Protein AF-A0AAW7SPG9-F1 (afdb_monomer_lite)

Structure (mmCIF, N/CA/C/O backbone):
data_AF-A0AAW7SPG9-F1
#
_entry.id   AF-A0AAW7SPG9-F1
#
loop_
_atom_site.group_PDB
_atom_site.id
_atom_site.type_symbol
_atom_site.label_atom_id
_atom_site.label_alt_id
_atom_site.label_comp_id
_atom_site.label_asym_id
_atom_site.label_entity_id
_atom_site.label_seq_id
_atom_site.pdbx_PDB_ins_code
_atom_site.Cartn_x
_atom_site.Cartn_y
_atom_site.Cartn_z
_atom_site.occupancy
_atom_site.B_iso_or_equiv
_atom_site.auth_seq_id
_atom_site.auth_comp_id
_atom_site.auth_asym_id
_atom_site.auth_atom_id
_atom_site.pdbx_PDB_model_num
ATOM 1 N N . MET A 1 1 ? 30.094 46.709 27.350 1.00 40.06 1 MET A N 1
ATOM 2 C CA . MET A 1 1 ? 29.003 45.744 27.600 1.00 40.06 1 MET A CA 1
ATOM 3 C C . MET A 1 1 ? 27.969 45.895 26.504 1.00 40.06 1 MET A C 1
ATOM 5 O O . MET A 1 1 ? 27.304 46.916 26.478 1.00 40.06 1 MET A O 1
ATOM 9 N N . SER A 1 2 ? 27.872 44.927 25.595 1.00 33.16 2 SER A N 1
ATOM 10 C CA . SER A 1 2 ? 26.608 44.581 24.935 1.00 33.16 2 SER A CA 1
ATOM 11 C C . SER A 1 2 ? 26.809 43.241 24.229 1.00 33.16 2 SER A C 1
ATOM 13 O O . SER A 1 2 ? 27.472 43.172 23.198 1.00 33.16 2 SER A O 1
ATOM 15 N N . LEU A 1 3 ? 26.343 42.163 24.862 1.00 32.88 3 LEU A N 1
ATOM 16 C CA . LEU A 1 3 ? 26.246 40.840 24.252 1.00 32.88 3 LEU A CA 1
ATOM 17 C C . LEU A 1 3 ? 24.891 40.796 23.541 1.00 32.88 3 LEU A C 1
ATOM 19 O O . LEU A 1 3 ? 23.853 40.868 24.197 1.00 32.88 3 LEU A O 1
ATOM 23 N N . ILE A 1 4 ? 24.894 40.701 22.215 1.00 41.22 4 ILE A N 1
ATOM 24 C CA . ILE A 1 4 ? 23.676 40.455 21.444 1.00 41.22 4 ILE A CA 1
ATOM 25 C C . ILE A 1 4 ? 23.438 38.946 21.488 1.00 41.22 4 ILE A C 1
ATOM 27 O O . ILE A 1 4 ? 24.093 38.180 20.787 1.00 41.22 4 ILE A O 1
ATOM 31 N N . ALA A 1 5 ? 22.531 38.517 22.363 1.00 35.62 5 ALA A N 1
ATOM 32 C CA . ALA A 1 5 ? 22.008 37.161 22.361 1.00 35.62 5 ALA A CA 1
ATOM 33 C C . ALA A 1 5 ? 21.029 37.024 21.188 1.00 35.62 5 ALA A C 1
ATOM 35 O O . ALA A 1 5 ? 19.860 37.397 21.285 1.00 35.62 5 ALA A O 1
ATOM 36 N N . THR A 1 6 ? 21.510 36.519 20.054 1.00 44.34 6 THR A N 1
ATOM 37 C CA . THR A 1 6 ? 20.643 36.103 18.951 1.00 44.34 6 THR A CA 1
ATOM 38 C C . THR A 1 6 ? 20.000 34.778 19.344 1.00 44.34 6 THR A C 1
ATOM 40 O O . THR A 1 6 ? 20.583 33.707 19.185 1.00 44.34 6 THR A O 1
ATOM 43 N N . VAL A 1 7 ? 18.802 34.853 19.921 1.00 38.47 7 VAL A N 1
ATOM 44 C CA . VAL A 1 7 ? 17.938 33.689 20.109 1.00 38.47 7 VAL A CA 1
ATOM 45 C C . VAL A 1 7 ? 17.546 33.202 18.715 1.00 38.47 7 VAL A C 1
ATOM 47 O O . VAL A 1 7 ? 16.680 33.782 18.063 1.00 38.47 7 VAL A O 1
ATOM 50 N N . LEU A 1 8 ? 18.215 32.149 18.240 1.00 39.22 8 LEU A N 1
ATOM 51 C CA . LEU A 1 8 ? 17.692 31.292 17.181 1.00 39.22 8 LEU A CA 1
ATOM 52 C C . LEU A 1 8 ? 16.406 30.661 17.723 1.00 39.22 8 LEU A C 1
ATOM 54 O O . LEU A 1 8 ? 16.432 29.642 18.410 1.00 39.22 8 LEU A O 1
ATOM 58 N N . LEU A 1 9 ? 15.274 31.307 17.446 1.00 38.22 9 LEU A N 1
ATOM 59 C CA . LEU A 1 9 ? 13.961 30.687 17.540 1.00 38.22 9 LEU A CA 1
ATOM 60 C C . LEU A 1 9 ? 13.938 29.557 16.511 1.00 38.22 9 LEU A C 1
ATOM 62 O O . LEU A 1 9 ? 13.682 29.767 15.327 1.00 38.22 9 LEU A O 1
ATOM 66 N N . GLY A 1 10 ? 14.280 28.356 16.972 1.00 34.38 10 GLY A N 1
ATOM 67 C CA . GLY A 1 10 ? 14.016 27.134 16.243 1.00 34.38 10 GLY A CA 1
ATOM 68 C C . GLY A 1 10 ? 12.517 27.047 16.004 1.00 34.38 10 GLY A C 1
ATOM 69 O O . GLY A 1 10 ? 11.750 26.803 16.933 1.00 34.38 10 GLY A O 1
ATOM 70 N N . PHE A 1 11 ? 12.097 27.245 14.757 1.00 35.44 11 PHE A N 1
ATOM 71 C CA . PHE A 1 11 ? 10.779 26.836 14.298 1.00 35.44 11 PHE A CA 1
ATOM 72 C C . PHE A 1 11 ? 10.756 25.306 14.242 1.00 35.44 11 PHE A C 1
ATOM 74 O O . PHE A 1 11 ? 10.823 24.695 13.180 1.00 35.44 11 PHE A O 1
ATOM 81 N N . ALA A 1 12 ? 10.694 24.668 15.408 1.00 41.84 12 ALA A N 1
ATOM 82 C CA . ALA A 1 12 ? 10.141 23.333 15.499 1.00 41.84 12 ALA A CA 1
ATOM 83 C C . ALA A 1 12 ? 8.636 23.499 15.285 1.00 41.84 12 ALA A C 1
ATOM 85 O O . ALA A 1 12 ? 7.883 23.737 16.229 1.00 41.84 12 ALA A O 1
ATOM 86 N N . SER A 1 13 ? 8.208 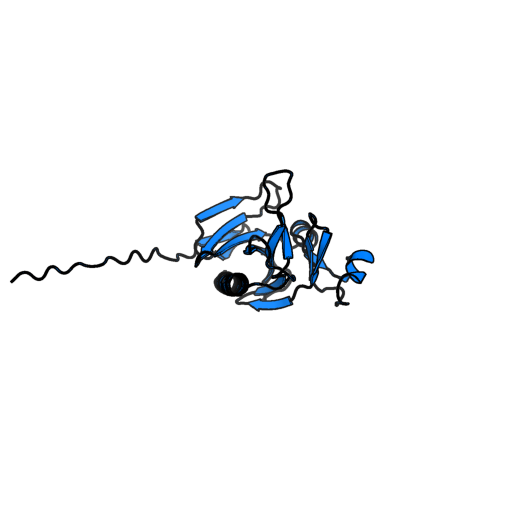23.452 14.021 1.00 37.12 13 SER A N 1
ATOM 87 C CA . SER A 1 13 ? 6.798 23.262 13.707 1.00 37.12 13 SER A CA 1
ATOM 88 C C . SER A 1 13 ? 6.339 22.029 14.477 1.00 37.12 13 SER A C 1
ATOM 90 O O . SER A 1 13 ? 6.968 20.971 14.365 1.00 37.12 13 SER A O 1
ATOM 92 N N . PRO A 1 14 ? 5.309 22.143 15.315 1.00 39.50 14 PRO A N 1
ATOM 93 C CA . PRO A 1 14 ? 4.903 21.020 16.125 1.00 39.50 14 PRO A CA 1
ATOM 94 C C . PRO A 1 14 ? 4.390 19.907 15.205 1.00 39.50 14 PRO A C 1
ATOM 96 O O . PRO A 1 14 ? 3.480 20.114 14.401 1.00 39.50 14 PRO A O 1
ATOM 99 N N . LEU A 1 15 ? 4.994 18.723 15.335 1.00 45.16 15 LEU A N 1
ATOM 100 C CA . LEU A 1 15 ? 4.533 17.445 14.786 1.00 45.16 15 LEU A CA 1
ATOM 101 C C . LEU A 1 15 ? 3.224 17.044 15.492 1.00 45.16 15 LEU A C 1
ATOM 103 O O . LEU A 1 15 ? 3.178 16.056 16.218 1.00 45.16 15 LEU A O 1
ATOM 107 N N . TYR A 1 16 ? 2.171 17.854 15.392 1.00 47.22 16 TYR A N 1
ATOM 108 C CA . TYR A 1 16 ? 0.917 17.550 16.071 1.00 47.22 16 TYR A CA 1
ATOM 109 C C . TYR A 1 16 ? 0.219 16.385 15.373 1.00 47.22 16 TYR A C 1
ATOM 111 O O . TYR A 1 16 ? -0.125 16.471 14.192 1.00 47.22 16 TYR A O 1
ATOM 119 N N . ALA A 1 17 ? -0.014 15.312 16.131 1.00 59.00 17 ALA A N 1
ATOM 120 C CA . ALA A 1 17 ? -0.963 14.283 15.751 1.00 59.00 17 ALA A CA 1
ATOM 121 C C . ALA A 1 17 ? -2.348 14.925 15.580 1.00 59.00 17 ALA A C 1
ATOM 123 O O . ALA A 1 17 ? -2.778 15.730 16.411 1.00 59.00 17 ALA A O 1
ATOM 124 N N . LYS A 1 18 ? -3.034 14.603 14.484 1.00 75.06 18 LYS A N 1
ATOM 125 C CA . LYS A 1 18 ? -4.418 15.022 14.255 1.00 75.06 18 LYS A CA 1
ATOM 126 C C . LYS A 1 18 ? -5.318 13.816 14.462 1.00 75.06 18 LYS A C 1
ATOM 128 O O . LYS A 1 18 ? -5.106 12.766 13.858 1.00 75.06 18 LYS A O 1
ATOM 133 N N . ASN A 1 19 ? -6.349 13.996 15.278 1.00 73.81 19 ASN A N 1
ATOM 134 C CA . ASN A 1 19 ? -7.314 12.941 15.540 1.00 73.81 19 ASN A CA 1
ATOM 135 C C . ASN A 1 19 ? -8.310 12.881 14.389 1.00 73.81 19 ASN A C 1
ATOM 137 O O . ASN A 1 19 ? -8.910 13.888 14.006 1.00 73.81 19 ASN A O 1
ATOM 141 N N . PHE A 1 20 ? -8.496 11.685 13.857 1.00 77.50 20 PHE A N 1
ATOM 142 C CA . PHE A 1 20 ? -9.599 11.339 12.989 1.00 77.50 20 PHE A CA 1
ATOM 143 C C . PHE A 1 20 ? -10.572 10.474 13.7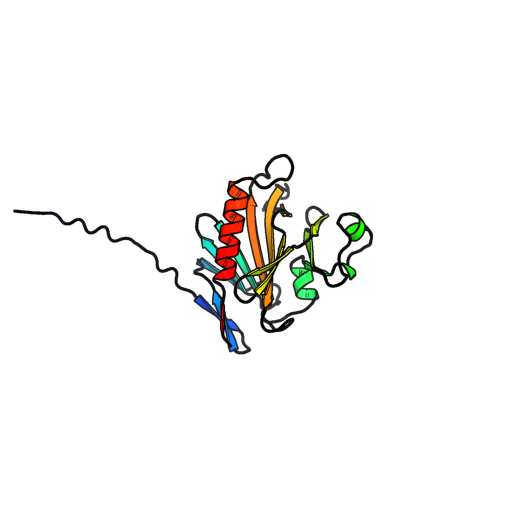86 1.00 77.50 20 PHE A C 1
ATOM 145 O O . PHE A 1 20 ? -10.157 9.562 14.492 1.00 77.50 20 PHE A O 1
ATOM 152 N N . THR A 1 21 ? -11.861 10.785 13.739 1.00 77.00 21 THR A N 1
ATOM 153 C CA . THR A 1 21 ? -12.895 10.022 14.448 1.00 77.00 21 THR A CA 1
ATOM 154 C C . THR A 1 21 ? -13.908 9.552 13.424 1.00 77.00 21 THR A C 1
ATOM 156 O O . THR A 1 21 ? -14.411 10.371 12.655 1.00 77.00 21 THR A O 1
ATOM 159 N N . PHE A 1 22 ? -14.160 8.247 13.391 1.00 73.81 22 PHE A N 1
ATOM 160 C CA . PHE A 1 22 ? -15.245 7.677 12.598 1.00 73.81 22 PHE A CA 1
ATOM 161 C C . PHE A 1 22 ? -16.584 7.817 13.316 1.00 73.81 22 PHE A C 1
ATOM 163 O O . PHE A 1 22 ? -16.633 7.993 14.532 1.00 73.81 22 PHE A O 1
ATOM 170 N N . ASP A 1 23 ? -17.670 7.625 12.569 1.00 71.50 23 ASP A N 1
ATOM 171 C CA . ASP A 1 23 ? -19.036 7.618 13.103 1.00 71.50 23 ASP A CA 1
ATOM 172 C C . ASP A 1 23 ? -19.255 6.526 14.166 1.00 71.50 23 ASP A C 1
ATOM 174 O O . ASP A 1 23 ? -20.106 6.666 15.037 1.00 71.50 23 ASP A O 1
ATOM 178 N N . ASN A 1 24 ? -18.456 5.452 14.139 1.00 68.25 24 ASN A N 1
ATOM 179 C CA . ASN A 1 24 ? -18.456 4.393 15.155 1.00 68.25 24 ASN A CA 1
ATOM 180 C C . ASN A 1 24 ? -17.611 4.728 16.405 1.00 68.25 24 ASN A C 1
ATOM 182 O O . ASN A 1 24 ? -17.233 3.821 17.145 1.00 68.25 24 ASN A O 1
ATOM 186 N N . GLU A 1 25 ? -17.260 6.003 16.586 1.00 75.94 25 GLU A N 1
ATOM 187 C CA . GLU A 1 25 ? -16.443 6.561 17.673 1.00 75.94 25 GLU A CA 1
ATOM 188 C C . GLU A 1 25 ? -14.983 6.084 17.727 1.00 75.94 25 GLU A C 1
ATOM 190 O O . GLU A 1 25 ? -14.221 6.544 18.581 1.00 75.94 25 GLU A O 1
ATOM 195 N N . THR A 1 26 ? -14.538 5.236 16.791 1.00 78.75 26 THR A N 1
ATOM 196 C CA . THR A 1 26 ? -13.131 4.822 16.719 1.00 78.75 26 THR A CA 1
ATOM 197 C C . THR A 1 26 ? -12.258 6.030 16.402 1.00 78.75 26 THR A C 1
ATOM 199 O O . THR A 1 26 ? -12.459 6.713 15.389 1.00 78.75 26 THR A O 1
ATOM 202 N N . LYS A 1 27 ? -11.260 6.280 17.254 1.00 85.25 27 LYS A N 1
ATOM 203 C CA . LYS A 1 27 ? -10.316 7.388 17.104 1.00 85.25 27 LYS A CA 1
ATOM 204 C C . LYS A 1 27 ? -9.001 6.876 16.540 1.00 85.25 27 LYS A C 1
ATOM 206 O O . LYS A 1 27 ? -8.363 5.997 17.111 1.00 85.25 27 LYS A O 1
ATOM 211 N N . ILE A 1 28 ? -8.577 7.462 15.430 1.00 86.25 28 ILE A N 1
ATOM 212 C CA . ILE A 1 28 ? -7.250 7.255 14.863 1.00 86.25 28 ILE A CA 1
ATOM 213 C C . ILE A 1 28 ? -6.430 8.515 15.074 1.00 86.25 28 ILE A C 1
ATOM 215 O O . ILE A 1 28 ? -6.814 9.603 14.646 1.00 86.25 28 ILE A O 1
ATOM 219 N N . HIS A 1 29 ? -5.261 8.353 15.675 1.00 89.31 29 HIS A N 1
ATOM 220 C CA . HIS A 1 29 ? -4.245 9.392 15.727 1.00 89.31 29 HIS A CA 1
ATOM 221 C C . HIS A 1 29 ? -3.380 9.276 14.487 1.00 89.31 29 HIS A C 1
ATOM 223 O O . HIS A 1 29 ? -2.651 8.296 14.326 1.00 89.31 29 HIS A O 1
ATOM 229 N N . LEU A 1 30 ? -3.481 10.264 13.606 1.00 88.75 30 LEU A N 1
ATOM 230 C CA . LEU A 1 30 ? -2.645 10.361 12.418 1.00 88.75 30 LEU A CA 1
ATOM 231 C C . LEU A 1 30 ? -1.456 11.285 12.684 1.00 88.75 30 LEU A C 1
ATOM 233 O O . LEU A 1 30 ? -1.610 12.269 13.414 1.00 88.75 30 LEU A O 1
ATOM 237 N N . PRO A 1 31 ? -0.292 11.031 12.061 1.00 87.19 31 PRO A N 1
ATOM 238 C CA . PRO A 1 31 ? 0.796 12.001 12.042 1.00 87.19 31 PRO A CA 1
ATOM 239 C C . PRO A 1 31 ? 0.355 13.318 11.387 1.00 87.19 31 PRO A C 1
ATOM 241 O O . PRO A 1 31 ? -0.660 13.382 10.691 1.00 87.19 31 PRO A O 1
ATOM 244 N N . ALA A 1 32 ? 1.125 14.383 11.620 1.00 84.50 32 ALA A N 1
ATOM 245 C CA . ALA A 1 32 ? 0.836 15.698 11.060 1.00 84.50 32 ALA A CA 1
ATOM 246 C C . ALA A 1 32 ? 0.713 15.632 9.525 1.00 84.50 32 ALA A C 1
ATOM 248 O O . ALA A 1 32 ? 1.626 15.175 8.841 1.00 84.50 32 ALA A O 1
ATOM 249 N N . TYR A 1 33 ? -0.417 16.111 9.001 1.00 82.56 33 TYR A N 1
ATOM 250 C CA . TYR A 1 33 ? -0.714 16.148 7.570 1.00 82.56 33 TYR A CA 1
ATOM 251 C C . TYR A 1 33 ? -1.186 17.536 7.133 1.00 82.56 33 TYR A C 1
ATOM 253 O O . TYR A 1 33 ? -1.837 18.269 7.898 1.00 82.56 33 TYR A O 1
ATOM 261 N N . GLU A 1 34 ? -0.876 17.870 5.882 1.00 71.81 34 GLU A N 1
ATOM 262 C CA . GLU A 1 34 ? -1.190 19.165 5.270 1.00 71.81 34 GLU A CA 1
ATOM 263 C C . GLU A 1 34 ? -2.602 19.174 4.684 1.00 71.81 34 GLU A C 1
ATOM 265 O O . GLU A 1 34 ? -3.385 20.081 4.960 1.00 71.81 34 GLU A O 1
ATOM 270 N N . ASN A 1 35 ? -2.957 18.120 3.946 1.00 73.62 35 ASN A N 1
ATOM 271 C CA . ASN A 1 35 ? -4.197 18.043 3.181 1.00 73.62 35 ASN A CA 1
ATOM 272 C C . ASN A 1 35 ? -5.075 16.885 3.659 1.00 73.62 35 ASN A C 1
ATOM 274 O O . ASN A 1 35 ? -4.573 15.801 3.951 1.00 73.62 35 ASN A O 1
ATOM 278 N N . LYS A 1 36 ? -6.391 17.116 3.702 1.00 82.50 36 LYS A N 1
ATOM 279 C CA . LYS A 1 36 ? -7.424 16.095 3.921 1.00 82.50 36 LYS A CA 1
ATOM 280 C C . LYS A 1 36 ? -8.371 16.105 2.731 1.00 82.50 36 LYS A C 1
ATOM 282 O O . LYS A 1 36 ? -8.901 17.158 2.382 1.00 82.50 36 LYS A O 1
ATOM 287 N N . ARG A 1 37 ? -8.610 14.938 2.145 1.00 82.75 37 ARG A N 1
ATOM 288 C CA . ARG A 1 37 ? -9.533 14.740 1.025 1.00 82.75 37 ARG A CA 1
ATOM 289 C C . ARG A 1 37 ? -10.509 13.631 1.389 1.00 82.75 37 ARG A C 1
ATOM 291 O O . ARG A 1 37 ? -10.083 12.549 1.775 1.00 82.75 37 ARG A O 1
ATOM 298 N N . ALA A 1 38 ? -11.806 13.902 1.292 1.00 78.56 38 ALA A N 1
ATOM 299 C CA . ALA A 1 38 ? -12.788 12.825 1.261 1.00 78.56 38 ALA A CA 1
ATOM 300 C C . ALA A 1 38 ? -12.771 12.220 -0.145 1.00 78.56 38 ALA A C 1
ATOM 302 O O . ALA A 1 38 ? -12.731 12.968 -1.126 1.00 78.56 38 ALA A O 1
ATOM 303 N N . ASN A 1 39 ? -12.764 10.897 -0.245 1.00 69.19 39 ASN A N 1
ATOM 304 C CA . ASN A 1 39 ? -12.833 10.228 -1.533 1.00 69.19 39 ASN A CA 1
ATOM 305 C C . ASN A 1 39 ? -14.257 10.388 -2.106 1.00 69.19 39 ASN A C 1
ATOM 307 O O . ASN A 1 39 ? -15.230 10.051 -1.422 1.00 69.19 39 ASN A O 1
ATOM 311 N N . PRO A 1 40 ? -14.419 10.951 -3.318 1.00 57.59 40 PRO A N 1
ATOM 312 C CA . PRO A 1 40 ? -15.738 11.211 -3.895 1.00 57.59 40 PRO A CA 1
ATOM 313 C C . PRO A 1 40 ? -16.472 9.947 -4.365 1.00 57.59 40 PRO A C 1
ATOM 315 O O . PRO A 1 40 ? -17.637 10.037 -4.742 1.00 57.59 40 PRO A O 1
ATOM 318 N N . ASP A 1 41 ? -15.828 8.779 -4.338 1.00 64.19 41 ASP A N 1
ATOM 319 C CA . ASP A 1 41 ? -16.381 7.489 -4.776 1.00 64.19 41 ASP A CA 1
ATOM 320 C C . ASP A 1 41 ? -17.510 6.927 -3.883 1.00 64.19 41 ASP A C 1
ATOM 322 O O . ASP A 1 41 ? -18.040 5.848 -4.147 1.00 64.19 41 ASP A O 1
ATOM 326 N N . GLY A 1 42 ? -17.891 7.644 -2.822 1.00 61.41 42 GLY A N 1
ATOM 327 C CA . GLY A 1 42 ? -18.939 7.223 -1.892 1.00 61.41 42 GLY A CA 1
ATOM 328 C C . GLY A 1 42 ? -18.506 6.119 -0.924 1.00 61.41 42 GLY A C 1
ATOM 329 O O . GLY A 1 42 ? -19.333 5.648 -0.142 1.00 61.41 42 GLY A O 1
ATOM 330 N N . SER A 1 43 ? -17.224 5.735 -0.915 1.00 68.19 43 SER A N 1
ATOM 331 C CA . SER A 1 43 ? -16.666 4.756 0.029 1.00 68.19 43 SER A CA 1
ATOM 332 C C . SER A 1 43 ? -16.644 5.251 1.477 1.00 68.19 43 SER A C 1
ATOM 334 O O . SER A 1 43 ? -16.431 4.457 2.389 1.00 68.19 43 SER A O 1
ATOM 336 N N . GLY A 1 44 ? -16.843 6.556 1.694 1.00 71.12 44 GLY A N 1
ATOM 337 C CA . GLY A 1 44 ? -16.658 7.196 2.996 1.00 71.12 44 GLY A CA 1
ATOM 338 C C . GLY A 1 44 ? -15.187 7.317 3.397 1.00 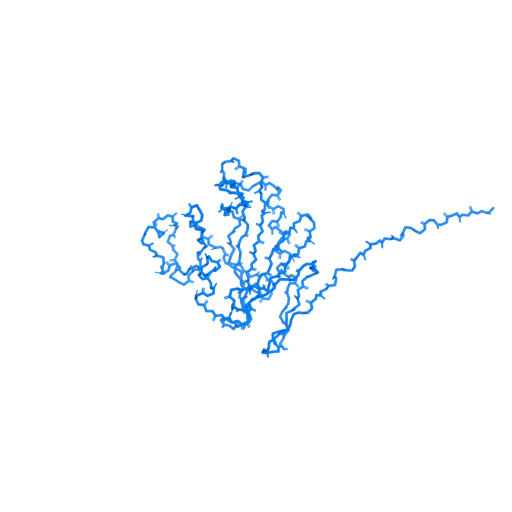71.12 44 GLY A C 1
ATOM 339 O O . GLY A 1 44 ? -14.900 7.712 4.527 1.00 71.12 44 GLY A O 1
ATOM 340 N N . SER A 1 45 ? -14.248 6.995 2.496 1.00 82.69 45 SER A N 1
ATOM 341 C CA . SER A 1 45 ? -12.832 7.062 2.827 1.00 82.69 45 SER A CA 1
ATOM 342 C C . SER A 1 45 ? -12.310 8.486 2.909 1.00 82.69 45 SER A C 1
ATOM 344 O O . SER A 1 45 ? -12.754 9.415 2.225 1.00 82.69 45 SER A O 1
ATOM 346 N N . VAL A 1 46 ? -11.334 8.652 3.791 1.00 88.56 46 VAL A N 1
ATOM 347 C CA . VAL A 1 46 ? -10.622 9.906 3.995 1.00 88.56 46 VAL A CA 1
ATOM 348 C C . VAL A 1 46 ? -9.157 9.654 3.731 1.00 88.56 46 VAL A C 1
ATOM 350 O O . VAL A 1 46 ? -8.555 8.811 4.384 1.00 88.56 46 VAL A O 1
ATOM 353 N N . CYS A 1 47 ? -8.580 10.413 2.810 1.00 90.25 47 CYS A N 1
ATOM 354 C CA . CYS A 1 47 ? -7.162 10.368 2.505 1.00 90.25 47 CYS A CA 1
ATOM 355 C C . CYS A 1 47 ? -6.458 11.624 3.018 1.00 90.25 47 CYS A C 1
ATOM 357 O O . CYS A 1 47 ? -6.983 12.740 2.915 1.00 90.25 47 CYS A O 1
ATOM 359 N N . VAL A 1 48 ? -5.254 11.448 3.551 1.00 91.00 48 VAL A N 1
ATOM 360 C CA . VAL A 1 48 ? -4.374 12.536 3.981 1.00 91.00 48 VAL A CA 1
ATOM 361 C C . VAL A 1 48 ? -2.981 12.358 3.399 1.00 91.00 48 VAL A C 1
ATOM 363 O O . VAL A 1 48 ? -2.513 11.231 3.266 1.00 91.00 48 VAL A O 1
ATOM 366 N N . ASP A 1 49 ? -2.310 13.466 3.094 1.00 91.88 49 ASP A N 1
ATOM 367 C CA . ASP A 1 49 ? -0.910 13.446 2.663 1.00 91.88 49 ASP A CA 1
ATOM 368 C C . ASP A 1 49 ? -0.008 13.858 3.828 1.00 91.88 49 ASP A C 1
ATOM 370 O O . ASP A 1 49 ? -0.126 14.961 4.376 1.00 91.88 49 ASP A O 1
ATOM 374 N N . VAL A 1 50 ? 0.896 12.959 4.206 1.00 91.56 50 VAL A N 1
ATOM 375 C CA . VAL A 1 50 ? 1.866 13.148 5.285 1.00 91.56 50 VAL A CA 1
ATOM 376 C C . VAL A 1 50 ? 3.235 13.359 4.667 1.00 91.56 50 VAL A C 1
ATOM 378 O O . VAL A 1 50 ? 3.730 12.501 3.940 1.00 91.56 50 VAL A O 1
ATOM 381 N N . ASN A 1 51 ? 3.859 14.490 4.984 1.00 91.69 51 ASN A N 1
ATOM 382 C CA . ASN A 1 51 ? 5.203 14.819 4.533 1.00 91.69 51 ASN A CA 1
ATOM 383 C C . ASN A 1 51 ? 6.188 14.713 5.701 1.00 91.69 51 ASN A C 1
ATOM 385 O O . ASN A 1 51 ? 6.056 15.412 6.709 1.00 91.69 51 ASN A O 1
ATOM 389 N N . ARG A 1 52 ? 7.189 13.842 5.573 1.00 90.50 52 ARG A N 1
ATOM 390 C CA . ARG A 1 52 ? 8.263 13.686 6.557 1.00 90.50 52 ARG A CA 1
ATOM 391 C C . ARG A 1 52 ? 9.573 13.399 5.843 1.00 90.50 52 ARG A C 1
ATOM 393 O O . ARG A 1 52 ? 9.646 12.458 5.066 1.00 90.50 52 ARG A O 1
ATOM 400 N N . LEU A 1 53 ? 10.620 14.175 6.141 1.00 89.38 53 LEU A N 1
ATOM 401 C CA . LEU A 1 53 ? 11.973 13.965 5.598 1.00 89.38 53 LEU A CA 1
ATOM 402 C C . LEU A 1 53 ? 11.971 13.764 4.066 1.00 89.38 53 LEU A C 1
ATOM 404 O O . LEU A 1 53 ? 12.493 12.772 3.565 1.00 89.38 53 LEU A O 1
ATOM 408 N N . GLU A 1 54 ? 11.316 14.677 3.336 1.00 87.56 54 GLU A N 1
ATOM 409 C CA . GLU A 1 54 ? 11.173 14.637 1.864 1.00 87.56 54 GLU A CA 1
ATOM 410 C C . GLU A 1 54 ? 10.424 13.406 1.314 1.00 87.56 54 GLU A C 1
ATOM 412 O O . GLU A 1 54 ? 10.458 13.118 0.114 1.00 87.56 54 GLU A O 1
ATOM 417 N N . THR A 1 55 ? 9.735 12.671 2.185 1.00 92.00 55 THR A N 1
ATOM 418 C CA . THR A 1 55 ? 8.891 11.530 1.833 1.00 92.00 55 THR A CA 1
ATOM 419 C C . THR A 1 55 ? 7.437 11.921 2.024 1.00 92.00 55 THR A C 1
ATOM 421 O O . THR A 1 55 ? 7.027 12.264 3.133 1.00 92.00 55 THR A O 1
ATOM 424 N N . ILE A 1 56 ? 6.669 11.876 0.936 1.00 93.25 56 ILE A N 1
ATOM 425 C CA . ILE A 1 56 ? 5.226 12.108 0.952 1.00 93.25 56 ILE A CA 1
ATOM 426 C C . ILE A 1 56 ? 4.545 10.745 0.870 1.00 93.25 56 ILE A C 1
ATOM 428 O O . ILE A 1 56 ? 4.736 10.028 -0.112 1.00 93.25 56 ILE A O 1
ATOM 432 N N . ALA A 1 57 ? 3.780 10.405 1.903 1.00 94.94 57 ALA A N 1
ATOM 433 C CA . ALA A 1 57 ? 2.945 9.213 1.951 1.00 94.94 57 ALA A CA 1
ATOM 434 C C . ALA A 1 57 ? 1.474 9.624 2.012 1.00 94.94 57 ALA A C 1
ATOM 436 O O . ALA A 1 57 ? 1.086 10.444 2.851 1.00 94.94 57 ALA A O 1
ATOM 437 N N . THR A 1 58 ? 0.658 9.045 1.141 1.00 94.38 58 THR A N 1
ATOM 438 C CA . THR A 1 58 ? -0.793 9.184 1.181 1.00 94.38 58 THR A CA 1
ATOM 439 C C . THR A 1 58 ? -1.360 8.064 2.040 1.00 94.38 58 THR A C 1
ATOM 441 O O . THR A 1 58 ? -1.077 6.892 1.816 1.00 94.38 58 THR A O 1
ATOM 444 N N . ILE A 1 59 ? -2.155 8.428 3.041 1.00 94.31 59 ILE A N 1
ATOM 445 C CA . ILE A 1 59 ? -2.815 7.495 3.955 1.00 94.31 59 ILE A CA 1
ATOM 446 C C . ILE A 1 59 ? -4.313 7.606 3.723 1.00 94.31 59 ILE A C 1
ATOM 448 O O . ILE A 1 59 ? -4.889 8.655 4.007 1.00 94.31 59 ILE A O 1
ATOM 452 N N . CYS A 1 60 ? -4.942 6.538 3.247 1.00 92.62 60 CYS A N 1
ATOM 453 C CA . CYS A 1 60 ? -6.385 6.457 3.051 1.00 92.62 60 CYS A CA 1
ATOM 454 C C . CYS A 1 60 ? -7.023 5.557 4.106 1.00 92.62 60 CYS A C 1
ATOM 456 O O . CYS A 1 60 ? -6.610 4.419 4.314 1.00 92.62 60 CYS A O 1
ATOM 458 N N . LEU A 1 61 ? -8.038 6.082 4.783 1.00 91.38 61 LEU A N 1
ATOM 459 C CA . LEU A 1 61 ? -8.714 5.455 5.908 1.00 91.38 61 LEU A CA 1
ATOM 460 C C . LEU A 1 61 ? -10.143 5.100 5.528 1.00 91.38 61 LEU A C 1
ATOM 462 O O . LEU A 1 61 ? -10.878 5.967 5.056 1.00 91.38 61 LEU A O 1
ATOM 466 N N . TYR A 1 62 ? -10.540 3.859 5.794 1.00 89.69 62 TYR A N 1
ATOM 467 C CA . TYR A 1 62 ? -11.886 3.356 5.541 1.00 89.69 62 TYR A CA 1
ATOM 468 C C . TYR A 1 62 ? -12.528 2.912 6.856 1.00 89.69 62 TYR A C 1
ATOM 470 O O . TYR A 1 62 ? -11.928 2.182 7.647 1.00 89.69 62 TYR A O 1
ATOM 478 N N . ASP A 1 63 ? -13.769 3.341 7.074 1.00 83.69 63 ASP A N 1
ATOM 479 C CA . ASP A 1 63 ? -14.577 3.061 8.271 1.00 83.69 63 ASP A CA 1
ATOM 480 C C . ASP A 1 63 ? -15.190 1.650 8.275 1.00 83.69 63 ASP A C 1
ATOM 482 O O . ASP A 1 63 ? -15.838 1.234 9.238 1.00 83.69 63 ASP A O 1
ATOM 486 N N . LYS A 1 64 ? -14.971 0.910 7.186 1.00 82.94 64 LYS A N 1
ATOM 487 C CA . LYS A 1 64 ? -15.468 -0.435 6.910 1.00 82.94 64 LYS A CA 1
ATOM 488 C C . LYS A 1 64 ? -14.330 -1.305 6.402 1.00 82.94 64 LYS A C 1
ATOM 490 O O . LYS A 1 64 ? -13.398 -0.822 5.769 1.00 82.94 64 LYS A O 1
ATOM 495 N N . THR A 1 65 ? -14.457 -2.608 6.612 1.00 83.19 65 THR A N 1
ATOM 496 C CA . THR A 1 65 ? -13.538 -3.614 6.075 1.00 83.19 65 THR A CA 1
ATOM 497 C C . THR A 1 65 ? -14.336 -4.570 5.196 1.00 83.19 65 THR A C 1
ATOM 499 O O . THR A 1 65 ? -15.338 -5.125 5.641 1.00 83.19 65 THR A O 1
ATOM 502 N N . SER A 1 66 ? -13.921 -4.755 3.944 1.00 85.50 66 SER A N 1
ATOM 503 C CA . SER A 1 66 ? -14.495 -5.754 3.034 1.00 85.50 66 SER A CA 1
ATOM 504 C C . SER A 1 66 ? -13.479 -6.141 1.966 1.00 85.50 66 SER A C 1
ATOM 506 O O . SER A 1 66 ? -12.623 -5.324 1.629 1.00 85.50 66 SER A O 1
ATOM 508 N N . ASP A 1 67 ? -13.608 -7.340 1.395 1.00 88.12 67 ASP A N 1
ATOM 509 C CA . ASP A 1 67 ? -12.752 -7.784 0.285 1.00 88.12 67 ASP A CA 1
ATOM 510 C C . ASP A 1 67 ? -12.822 -6.811 -0.901 1.00 88.12 67 ASP A C 1
ATOM 512 O O . ASP A 1 67 ? -11.804 -6.511 -1.512 1.00 88.12 67 ASP A O 1
ATOM 516 N N . LYS A 1 68 ? -13.997 -6.213 -1.148 1.00 89.06 68 LYS A N 1
ATOM 517 C CA . LYS A 1 68 ? -14.164 -5.166 -2.160 1.00 89.06 68 LYS A CA 1
ATOM 518 C C . LYS A 1 68 ? -13.291 -3.936 -1.889 1.00 89.06 68 LYS A C 1
ATOM 520 O O . LYS A 1 68 ? -12.685 -3.425 -2.817 1.00 89.06 68 LYS A O 1
ATOM 525 N N . ILE A 1 69 ? -13.196 -3.476 -0.639 1.00 89.81 69 ILE A N 1
ATOM 526 C CA . ILE A 1 69 ? -12.342 -2.327 -0.289 1.00 89.81 69 ILE A CA 1
ATOM 527 C C . ILE A 1 69 ? -10.866 -2.663 -0.529 1.00 89.81 69 ILE A C 1
ATOM 529 O O . ILE A 1 69 ? -10.144 -1.832 -1.069 1.00 89.81 69 ILE A O 1
ATOM 533 N N . PHE A 1 70 ? -10.416 -3.872 -0.181 1.00 92.44 70 PHE A N 1
ATOM 534 C CA . PHE A 1 70 ? -9.057 -4.309 -0.517 1.00 92.44 70 PHE A CA 1
ATOM 535 C C . PHE A 1 70 ? -8.841 -4.325 -2.034 1.00 92.44 70 PHE A C 1
ATOM 537 O O . PHE A 1 70 ? -7.893 -3.702 -2.506 1.00 92.44 70 PHE A O 1
ATOM 544 N N . GLN A 1 71 ? -9.750 -4.946 -2.792 1.00 92.00 71 GLN A N 1
ATOM 545 C CA . GLN A 1 71 ? -9.660 -5.051 -4.251 1.00 92.00 71 GLN A CA 1
ATOM 546 C C . GLN A 1 71 ? -9.655 -3.678 -4.937 1.00 92.00 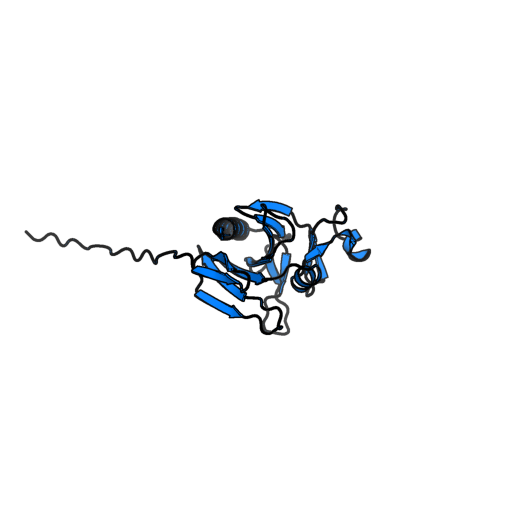71 GLN A C 1
ATOM 548 O O . GLN A 1 71 ? -8.823 -3.438 -5.808 1.00 92.00 71 GLN A O 1
ATOM 553 N N . ASP A 1 72 ? -10.525 -2.757 -4.511 1.00 89.94 72 ASP A N 1
ATOM 554 C CA . ASP A 1 72 ? -10.599 -1.387 -5.036 1.00 89.94 72 ASP A CA 1
ATOM 555 C C . ASP A 1 72 ? -9.311 -0.583 -4.738 1.00 89.94 72 ASP A C 1
ATOM 557 O O . ASP A 1 72 ? -9.017 0.383 -5.437 1.00 89.94 72 ASP A O 1
ATOM 561 N N . ASN A 1 73 ? -8.514 -1.002 -3.744 1.00 91.69 73 ASN A N 1
ATOM 562 C CA . ASN A 1 73 ? -7.196 -0.439 -3.418 1.00 91.69 73 ASN A CA 1
ATOM 563 C C . ASN A 1 73 ? -6.032 -1.336 -3.901 1.00 91.69 73 ASN A C 1
ATOM 565 O O . ASN A 1 73 ? -4.898 -1.176 -3.455 1.00 91.69 73 ASN A O 1
ATOM 569 N N . GLY A 1 74 ? -6.295 -2.285 -4.805 1.00 93.25 74 GLY A N 1
ATOM 570 C CA . GLY A 1 74 ? -5.273 -3.119 -5.444 1.00 93.25 74 GLY A CA 1
ATOM 571 C C . GLY A 1 74 ? -4.826 -4.345 -4.645 1.00 93.25 74 GLY A C 1
ATOM 572 O O . GLY A 1 74 ? -3.910 -5.032 -5.072 1.00 93.25 74 GLY A O 1
ATOM 573 N N . PHE A 1 75 ? -5.450 -4.673 -3.516 1.00 95.50 75 PHE A N 1
ATOM 574 C CA . PHE A 1 75 ? -5.102 -5.848 -2.710 1.00 95.50 75 PHE A CA 1
ATOM 575 C C . PHE A 1 75 ? -6.100 -6.988 -2.929 1.00 95.50 75 PHE A C 1
ATOM 577 O O . PHE A 1 75 ? -7.299 -6.836 -2.711 1.00 95.50 75 PHE A O 1
ATOM 584 N N . ILE A 1 76 ? -5.606 -8.158 -3.328 1.00 95.25 76 ILE A N 1
ATOM 585 C CA . ILE A 1 76 ? -6.424 -9.346 -3.614 1.00 95.25 76 ILE A CA 1
ATOM 586 C C . ILE A 1 76 ? -5.859 -10.536 -2.842 1.00 95.25 76 ILE A C 1
ATOM 588 O O . ILE A 1 76 ? -4.643 -10.680 -2.722 1.00 95.25 76 ILE A O 1
ATOM 592 N N . LYS A 1 77 ? -6.723 -11.411 -2.320 1.00 95.31 77 LYS A N 1
ATOM 593 C CA . LYS A 1 77 ? -6.271 -12.680 -1.737 1.00 95.31 77 LYS A CA 1
ATOM 594 C C . LYS A 1 77 ? -5.694 -13.576 -2.829 1.00 95.31 77 LYS A C 1
ATOM 596 O O . LYS A 1 77 ? -6.293 -13.723 -3.893 1.00 95.31 77 LYS A O 1
ATOM 601 N N . TYR A 1 78 ? -4.570 -14.226 -2.561 1.00 95.50 78 TYR A N 1
ATOM 602 C CA . TYR A 1 78 ? -3.896 -15.094 -3.523 1.00 95.50 78 TYR A CA 1
ATOM 603 C C . TYR A 1 78 ? -4.833 -16.173 -4.079 1.00 95.50 78 TYR A C 1
ATOM 605 O O . TYR A 1 78 ? -4.846 -16.412 -5.286 1.00 95.50 78 TYR A O 1
ATOM 613 N N . GLY A 1 79 ? -5.675 -16.775 -3.234 1.00 94.44 79 GLY A N 1
ATOM 614 C CA . GLY A 1 79 ? -6.646 -17.796 -3.636 1.00 94.44 79 GLY A CA 1
ATOM 615 C C . GLY A 1 79 ? -7.622 -17.317 -4.716 1.00 94.44 79 GLY A C 1
ATOM 616 O O . GLY A 1 79 ? -7.997 -18.107 -5.585 1.00 94.44 79 GLY A O 1
ATOM 617 N N . GLU A 1 80 ? -7.943 -16.022 -4.717 1.00 95.12 80 GLU A N 1
ATOM 618 C CA . GLU A 1 80 ? -8.862 -15.353 -5.646 1.00 95.12 80 GLU A CA 1
ATOM 619 C C . GLU A 1 80 ? -8.180 -14.891 -6.946 1.00 95.12 80 GLU A C 1
ATOM 621 O O . GLU A 1 80 ? -8.863 -14.482 -7.886 1.00 95.12 80 GLU A O 1
ATOM 626 N N . LEU A 1 81 ? -6.846 -14.969 -7.043 1.00 93.25 81 LEU A N 1
ATOM 627 C CA . LEU A 1 81 ? -6.140 -14.590 -8.264 1.00 93.25 81 LEU A CA 1
ATOM 628 C C . LEU A 1 81 ? -6.457 -15.545 -9.426 1.00 93.25 81 LEU A C 1
ATOM 630 O O . LEU A 1 81 ? -6.513 -16.769 -9.237 1.00 93.25 81 LEU A O 1
ATOM 634 N N . PRO A 1 82 ? -6.566 -15.020 -10.661 1.00 91.56 82 PRO A N 1
ATOM 635 C CA . PRO A 1 82 ? -6.625 -15.860 -11.848 1.00 91.56 82 PRO A CA 1
ATOM 636 C C . PRO A 1 82 ? -5.327 -16.664 -11.996 1.00 91.56 82 PRO A C 1
ATOM 638 O O . PRO A 1 82 ? -4.259 -16.246 -11.541 1.00 91.56 82 PRO A O 1
ATOM 641 N N . SER A 1 83 ? -5.393 -17.799 -12.697 1.00 92.06 83 SER A N 1
ATOM 642 C CA . SER A 1 83 ? -4.231 -18.673 -12.920 1.00 92.06 83 SER A CA 1
ATOM 643 C C . SER A 1 83 ? -3.032 -17.939 -13.528 1.00 92.06 83 SER A C 1
ATOM 645 O O . SER A 1 83 ? -1.896 -18.239 -13.181 1.00 92.06 83 SER A O 1
ATOM 647 N N . GLU A 1 84 ? -3.271 -16.951 -14.395 1.00 88.69 84 GLU A N 1
ATOM 648 C CA . GLU A 1 84 ? -2.208 -16.113 -14.959 1.00 88.69 84 GLU A CA 1
ATOM 649 C C . GLU A 1 84 ? -1.434 -15.346 -13.878 1.00 88.69 84 GLU A C 1
ATOM 651 O O . GLU A 1 84 ? -0.206 -15.340 -13.906 1.00 88.69 84 GLU A O 1
ATOM 656 N N . GLY A 1 85 ? -2.134 -14.744 -12.912 1.00 87.44 85 GLY A N 1
ATOM 657 C CA . GLY A 1 85 ? -1.508 -14.034 -11.797 1.00 87.44 85 GLY A CA 1
ATOM 658 C C . GLY A 1 85 ? -0.721 -14.987 -10.901 1.00 87.44 85 GLY A C 1
ATOM 659 O O . GLY A 1 85 ? 0.440 -14.722 -10.601 1.00 87.44 85 GLY A O 1
ATOM 660 N N . LYS A 1 86 ? -1.306 -16.147 -10.568 1.00 92.50 86 LYS A N 1
ATOM 661 C CA . LYS A 1 86 ? -0.646 -17.189 -9.758 1.00 92.50 86 LYS A CA 1
ATOM 662 C C . LYS A 1 86 ? 0.649 -17.705 -10.391 1.00 92.50 86 LYS A C 1
ATOM 664 O O . LYS A 1 86 ? 1.591 -18.007 -9.677 1.00 92.50 86 LYS A O 1
ATOM 669 N N . ASN A 1 87 ? 0.723 -17.763 -11.722 1.00 92.25 87 ASN A N 1
ATOM 670 C CA . ASN A 1 87 ? 1.917 -18.215 -12.441 1.00 92.25 87 ASN A CA 1
ATOM 671 C C . ASN A 1 87 ? 3.041 -17.163 -12.521 1.00 92.25 87 ASN A C 1
ATOM 673 O O . ASN A 1 87 ? 4.145 -17.496 -12.949 1.00 92.25 87 ASN A O 1
ATOM 677 N N . ARG A 1 88 ? 2.771 -15.898 -12.172 1.00 91.06 88 ARG A N 1
ATOM 678 C CA . ARG A 1 88 ? 3.743 -14.789 -12.241 1.00 91.06 88 ARG A CA 1
ATOM 679 C C . ARG A 1 88 ? 4.471 -14.527 -10.922 1.00 91.06 88 ARG A C 1
ATOM 681 O O . ARG A 1 88 ? 5.461 -13.802 -10.927 1.00 91.06 88 ARG A O 1
ATOM 688 N N . ILE A 1 89 ? 3.985 -15.098 -9.826 1.00 93.56 89 ILE A N 1
ATOM 689 C CA . ILE A 1 89 ? 4.537 -14.945 -8.478 1.00 93.56 89 ILE A CA 1
ATOM 690 C C . ILE A 1 89 ? 4.738 -16.316 -7.832 1.00 93.56 89 ILE A C 1
ATOM 692 O O . ILE A 1 89 ? 4.322 -17.345 -8.367 1.00 93.56 89 ILE A O 1
ATOM 696 N N . SER A 1 90 ? 5.397 -16.340 -6.683 1.00 94.31 90 SER A N 1
ATOM 697 C CA . SER A 1 90 ? 5.566 -17.551 -5.890 1.00 94.31 90 SER A CA 1
ATOM 698 C C . SER A 1 90 ? 4.218 -18.070 -5.390 1.00 94.31 90 SER A C 1
ATOM 700 O O . SER A 1 90 ? 3.268 -17.313 -5.194 1.00 94.31 90 SER A O 1
ATOM 702 N N . SER A 1 91 ? 4.134 -19.378 -5.136 1.00 94.75 91 SER A N 1
ATOM 703 C CA . SER A 1 91 ? 2.942 -19.950 -4.511 1.00 94.75 91 SER A CA 1
ATOM 704 C C . SER A 1 91 ? 2.809 -19.452 -3.074 1.00 94.75 91 SER A C 1
ATOM 706 O O . SER A 1 91 ? 3.718 -19.646 -2.266 1.00 94.75 91 SER A O 1
ATOM 708 N N . LEU A 1 92 ? 1.655 -18.876 -2.745 1.00 94.88 92 LEU A N 1
ATOM 709 C CA . LEU A 1 92 ? 1.329 -18.360 -1.417 1.00 94.88 92 LEU A CA 1
ATOM 710 C C . LEU A 1 92 ? 0.112 -19.097 -0.824 1.00 94.88 92 LEU A C 1
ATOM 712 O O . LEU A 1 92 ? -0.605 -19.785 -1.555 1.00 94.88 92 LEU A O 1
ATOM 716 N N . PRO A 1 93 ? -0.136 -18.984 0.493 1.00 94.56 93 PRO A N 1
ATOM 717 C CA . PRO A 1 93 ? -1.410 -19.377 1.095 1.00 94.56 93 PRO A CA 1
ATOM 718 C C . PRO A 1 93 ? -2.590 -18.635 0.460 1.00 94.56 93 PRO A C 1
ATOM 720 O O . PRO A 1 93 ? -2.459 -17.466 0.106 1.00 94.56 93 PRO A O 1
ATOM 723 N N . ASP A 1 94 ? -3.753 -19.283 0.354 1.00 94.25 94 ASP A N 1
ATOM 724 C CA . ASP A 1 94 ? -4.929 -18.696 -0.307 1.00 94.25 94 ASP A CA 1
ATOM 725 C C . ASP A 1 94 ? -5.401 -17.380 0.332 1.00 94.25 94 ASP A C 1
ATOM 727 O O . ASP A 1 94 ? -5.953 -16.529 -0.363 1.00 94.25 94 ASP A O 1
ATOM 731 N N . ASP A 1 95 ? -5.167 -17.189 1.630 1.00 91.00 95 ASP A N 1
ATOM 732 C CA . ASP A 1 95 ? -5.520 -15.988 2.388 1.00 91.00 95 ASP A CA 1
ATOM 733 C C . ASP A 1 95 ? -4.440 -14.891 2.368 1.00 91.00 95 ASP A C 1
ATOM 735 O O . ASP A 1 95 ? -4.674 -13.798 2.887 1.00 91.00 95 ASP A O 1
ATOM 739 N N . ALA A 1 96 ? -3.274 -15.144 1.764 1.00 93.25 96 ALA A N 1
ATOM 740 C CA . ALA A 1 96 ? -2.219 -14.145 1.633 1.00 93.25 96 ALA A CA 1
ATOM 741 C C . ALA A 1 96 ? -2.668 -12.997 0.720 1.00 93.25 96 ALA A C 1
ATOM 743 O O . ALA A 1 96 ? -3.249 -13.233 -0.338 1.00 93.25 96 ALA A O 1
ATOM 744 N N . LEU A 1 97 ? -2.372 -11.752 1.101 1.00 95.06 97 LEU A N 1
ATOM 745 C CA . LEU A 1 97 ? -2.648 -10.602 0.243 1.00 95.06 97 LEU A CA 1
ATOM 746 C C . LEU A 1 97 ? -1.557 -10.440 -0.819 1.00 95.06 97 LEU A C 1
ATOM 748 O O . LEU A 1 97 ? -0.364 -10.572 -0.549 1.00 95.06 97 LEU A O 1
ATOM 752 N N . VAL A 1 98 ? -1.983 -10.112 -2.029 1.00 96.75 98 VAL A N 1
ATOM 753 C CA . VAL A 1 98 ? -1.141 -9.779 -3.177 1.00 96.75 98 VAL A CA 1
ATOM 754 C C . VAL A 1 98 ? -1.550 -8.397 -3.650 1.00 96.75 98 VAL A C 1
ATOM 756 O O . VAL A 1 98 ? -2.745 -8.112 -3.751 1.00 96.75 98 VAL A O 1
ATOM 759 N N . TYR A 1 99 ? -0.571 -7.546 -3.938 1.00 96.25 99 TYR A N 1
ATOM 760 C CA . TYR A 1 99 ? -0.834 -6.253 -4.551 1.00 96.25 99 TYR A CA 1
ATOM 761 C C . TYR A 1 99 ? -0.851 -6.393 -6.077 1.00 96.25 99 TYR A C 1
ATOM 763 O O . TYR A 1 99 ? 0.040 -7.003 -6.674 1.00 96.25 99 TYR A O 1
ATOM 771 N N . VAL A 1 100 ? -1.879 -5.843 -6.711 1.00 93.44 100 VAL A N 1
ATOM 772 C CA . VAL A 1 100 ? -2.116 -5.879 -8.150 1.00 93.44 100 VAL A CA 1
ATOM 773 C C . VAL A 1 100 ? -2.170 -4.451 -8.661 1.00 93.44 100 VAL A C 1
ATOM 775 O O . VAL A 1 100 ? -3.063 -3.684 -8.306 1.00 93.44 100 VAL A O 1
ATOM 778 N N . GLU A 1 101 ? -1.233 -4.114 -9.539 1.00 88.94 101 GLU A N 1
ATOM 779 C CA . GLU A 1 101 ? -1.222 -2.824 -10.216 1.00 88.94 101 GLU A CA 1
ATOM 780 C C . GLU A 1 101 ? -1.803 -2.984 -11.627 1.00 88.94 101 GLU A C 1
ATOM 782 O O . GLU A 1 101 ? -1.324 -3.786 -12.437 1.00 88.94 101 GLU A O 1
ATOM 787 N N . GLY A 1 102 ? -2.873 -2.237 -11.914 1.00 79.69 102 GLY A N 1
ATOM 788 C CA . GLY A 1 102 ? -3.643 -2.377 -13.151 1.00 79.69 102 GLY A CA 1
ATOM 789 C C . GLY A 1 102 ? -3.029 -1.706 -14.384 1.00 79.69 102 GLY A C 1
ATOM 790 O O . GLY A 1 102 ? -3.217 -2.198 -15.497 1.00 79.69 102 GLY A O 1
ATOM 791 N N . SER A 1 103 ? -2.291 -0.606 -14.233 1.00 80.88 103 SER A N 1
ATOM 792 C CA . SER A 1 103 ? -1.749 0.175 -15.356 1.00 80.88 103 SER A CA 1
ATOM 793 C C . SER A 1 103 ? -0.660 -0.571 -16.126 1.00 80.88 103 SER A C 1
ATOM 795 O O . SER A 1 103 ? -0.533 -0.379 -17.340 1.00 80.88 103 SER A O 1
ATOM 797 N N . TYR A 1 104 ? 0.106 -1.414 -15.443 1.00 80.94 104 TYR A N 1
ATOM 798 C CA . TYR A 1 104 ? 1.187 -2.237 -15.977 1.00 80.94 104 TYR A CA 1
ATOM 799 C C . TYR A 1 104 ? 0.899 -3.742 -15.859 1.00 80.94 104 TYR A C 1
ATOM 801 O O . TYR A 1 104 ? 1.688 -4.546 -16.355 1.00 80.94 104 TYR A O 1
ATOM 809 N N . GLY A 1 105 ? -0.225 -4.138 -15.247 1.00 83.00 105 GLY A N 1
ATOM 810 C CA . GLY A 1 105 ? -0.611 -5.544 -15.076 1.00 83.00 105 GLY A CA 1
ATOM 811 C C . GLY A 1 105 ? 0.368 -6.322 -14.191 1.00 83.00 105 GLY A C 1
ATOM 812 O O . GLY A 1 105 ? 0.688 -7.481 -14.481 1.00 83.00 105 GLY A O 1
ATOM 813 N N . GLY A 1 106 ? 0.906 -5.652 -13.171 1.00 88.88 106 GLY A N 1
ATOM 814 C CA . GLY A 1 106 ? 1.902 -6.196 -12.254 1.00 88.88 106 GLY A CA 1
ATOM 815 C C . GLY A 1 106 ? 1.255 -6.920 -11.076 1.00 88.88 106 GLY A C 1
ATOM 816 O O . GLY A 1 106 ? 0.276 -6.438 -10.513 1.00 88.88 106 GLY A O 1
ATOM 817 N N . PHE A 1 107 ? 1.833 -8.058 -10.690 1.00 93.88 107 PHE A N 1
ATOM 818 C CA . PHE A 1 107 ? 1.468 -8.804 -9.486 1.00 93.88 107 PHE A CA 1
ATOM 819 C C . PHE A 1 107 ? 2.664 -8.786 -8.541 1.00 93.88 107 PHE A C 1
ATOM 821 O O . PHE A 1 107 ? 3.765 -9.166 -8.940 1.00 93.88 107 PHE A O 1
ATOM 828 N N . TYR A 1 108 ? 2.446 -8.342 -7.310 1.00 94.38 108 TYR A N 1
ATOM 829 C CA . TYR A 1 108 ? 3.498 -8.135 -6.327 1.00 94.38 108 TYR A CA 1
ATOM 830 C C . TYR A 1 108 ? 3.149 -8.875 -5.043 1.00 94.38 108 TYR A C 1
ATOM 832 O O . TYR A 1 108 ? 2.102 -8.650 -4.431 1.00 94.38 108 TYR A O 1
ATOM 840 N N . GLU A 1 109 ? 4.040 -9.775 -4.639 1.00 95.56 109 GLU A N 1
ATOM 841 C CA . GLU A 1 109 ? 3.954 -10.448 -3.348 1.00 95.56 109 GLU A CA 1
ATOM 842 C C . GLU A 1 109 ? 4.036 -9.407 -2.230 1.00 95.56 109 GLU A C 1
ATOM 844 O O . GLU A 1 109 ? 4.894 -8.522 -2.268 1.00 95.56 109 GLU A O 1
ATOM 849 N N . THR A 1 110 ? 3.156 -9.513 -1.232 1.00 96.62 110 THR A N 1
ATOM 850 C CA . THR A 1 110 ? 3.248 -8.657 -0.048 1.00 96.62 110 THR A CA 1
ATOM 851 C C . THR A 1 110 ? 4.040 -9.351 1.050 1.00 96.62 110 THR A C 1
ATOM 853 O O . THR A 1 110 ? 3.918 -10.560 1.272 1.00 96.62 110 THR A O 1
ATOM 856 N N . ARG A 1 111 ? 4.844 -8.580 1.776 1.00 95.50 111 ARG A N 1
ATOM 857 C CA . ARG A 1 111 ? 5.463 -9.026 3.023 1.00 95.50 111 ARG A CA 1
ATOM 858 C C . ARG A 1 111 ? 4.539 -8.681 4.177 1.00 95.50 111 ARG A C 1
ATOM 860 O O . ARG A 1 111 ? 4.070 -7.552 4.284 1.00 95.50 111 ARG A O 1
ATOM 867 N N . LYS A 1 112 ? 4.278 -9.664 5.036 1.00 94.62 112 LYS A N 1
ATOM 868 C CA . LYS A 1 112 ? 3.484 -9.478 6.249 1.00 94.62 112 LYS A CA 1
ATOM 869 C C . LYS A 1 112 ? 4.403 -9.104 7.406 1.00 94.62 112 LYS A C 1
ATOM 871 O O . LYS A 1 112 ? 5.184 -9.940 7.855 1.00 94.62 112 LYS A O 1
ATOM 876 N N . GLU A 1 113 ? 4.264 -7.890 7.917 1.00 94.44 113 GLU A N 1
ATOM 877 C CA . GLU A 1 113 ? 5.041 -7.376 9.047 1.00 94.44 113 GLU A CA 1
ATOM 878 C C . GLU A 1 113 ? 4.130 -6.816 10.142 1.00 94.44 113 GLU A C 1
ATOM 880 O O . GLU A 1 113 ? 2.989 -6.436 9.889 1.00 94.44 113 GLU A O 1
ATOM 885 N N . GLU A 1 114 ? 4.618 -6.765 11.379 1.00 94.50 114 GLU A N 1
ATOM 886 C CA . GLU A 1 114 ? 3.933 -6.069 12.469 1.00 94.50 114 GLU A CA 1
ATOM 887 C C . GLU A 1 114 ? 4.611 -4.718 12.705 1.00 94.50 114 GLU A C 1
ATOM 889 O O . GLU A 1 114 ? 5.787 -4.652 13.068 1.00 94.50 114 GLU A O 1
ATOM 894 N N . ILE A 1 115 ? 3.870 -3.628 12.493 1.00 94.06 115 ILE A N 1
ATOM 895 C CA . ILE A 1 115 ? 4.375 -2.260 12.633 1.00 94.06 115 ILE A CA 1
ATOM 896 C C . ILE A 1 115 ? 3.406 -1.465 13.509 1.00 94.06 115 ILE A C 1
ATOM 898 O O . ILE A 1 115 ? 2.306 -1.096 13.100 1.00 94.06 115 ILE A O 1
ATOM 902 N N . GLY A 1 116 ? 3.828 -1.163 14.738 1.00 90.50 116 GLY A N 1
ATOM 903 C CA . GLY A 1 116 ? 2.998 -0.420 15.688 1.00 90.50 116 GLY A CA 1
ATOM 904 C C . GLY A 1 116 ? 1.751 -1.208 16.102 1.00 90.50 116 GLY A C 1
ATOM 905 O O . GLY A 1 116 ? 1.868 -2.306 16.627 1.00 90.50 116 GLY A O 1
ATOM 906 N N . ASP A 1 117 ? 0.562 -0.634 15.899 1.00 89.56 117 ASP A N 1
ATOM 907 C CA . ASP A 1 117 ? -0.729 -1.269 16.226 1.00 89.56 117 ASP A CA 1
ATOM 908 C C . ASP A 1 117 ? -1.319 -2.085 15.050 1.00 89.56 117 ASP A C 1
ATOM 910 O O . ASP A 1 117 ? -2.510 -2.427 15.059 1.00 89.56 117 ASP A O 1
ATOM 914 N N . PHE A 1 118 ? -0.511 -2.379 14.022 1.00 92.62 118 PHE A N 1
ATOM 915 C CA . PHE A 1 118 ? -0.978 -2.928 12.749 1.00 92.62 118 PHE A CA 1
ATOM 916 C C . PHE A 1 118 ? -0.193 -4.154 12.291 1.00 92.62 118 PHE A C 1
ATOM 918 O O . PHE A 1 118 ? 1.023 -4.236 12.454 1.00 92.62 118 PHE A O 1
ATOM 925 N N . ILE A 1 119 ? -0.907 -5.066 11.634 1.00 93.81 119 ILE A N 1
ATOM 926 C CA . ILE A 1 119 ? -0.331 -6.004 10.672 1.00 93.81 119 ILE A CA 1
ATOM 927 C C . ILE A 1 119 ? -0.340 -5.291 9.318 1.00 93.81 119 ILE A C 1
ATOM 929 O O . ILE A 1 119 ? -1.394 -4.833 8.867 1.00 93.81 119 ILE A O 1
ATOM 933 N N . VAL A 1 120 ? 0.825 -5.203 8.693 1.00 95.50 120 VAL A N 1
ATOM 934 C CA . VAL A 1 120 ? 1.077 -4.508 7.432 1.00 95.50 120 VAL A CA 1
ATOM 935 C C . VAL A 1 120 ? 1.371 -5.538 6.352 1.00 95.50 120 VAL A C 1
ATOM 937 O O . VAL A 1 120 ? 2.222 -6.403 6.542 1.00 95.50 120 VAL A O 1
ATOM 940 N N . TYR A 1 121 ? 0.664 -5.446 5.232 1.00 96.88 121 TYR A N 1
ATOM 941 C CA . TYR A 1 121 ? 0.941 -6.199 4.012 1.00 96.88 121 TYR A CA 1
ATOM 942 C C . TYR A 1 121 ? 1.596 -5.252 3.013 1.00 96.88 121 TYR A C 1
ATOM 944 O O . TYR A 1 121 ? 0.907 -4.452 2.386 1.00 96.88 121 TYR A O 1
ATOM 952 N N . GLU A 1 122 ? 2.921 -5.308 2.932 1.00 97.44 122 GLU A N 1
ATOM 953 C CA . GLU A 1 122 ? 3.772 -4.329 2.255 1.00 97.44 122 GLU A CA 1
ATOM 954 C C . GLU A 1 122 ? 4.262 -4.835 0.892 1.00 97.44 122 GLU A C 1
ATOM 956 O O . GLU A 1 122 ? 4.806 -5.935 0.793 1.00 97.44 122 GLU A O 1
ATOM 961 N N . ALA A 1 123 ? 4.131 -4.005 -0.141 1.00 96.62 123 ALA A N 1
ATOM 962 C CA . ALA A 1 123 ? 4.775 -4.146 -1.441 1.00 96.62 123 ALA A CA 1
ATOM 963 C C . ALA A 1 123 ? 5.564 -2.858 -1.742 1.00 96.62 123 ALA A C 1
ATOM 965 O O . ALA A 1 123 ? 5.005 -1.832 -2.121 1.00 96.62 123 ALA A O 1
ATOM 966 N N . ASP A 1 124 ? 6.882 -2.894 -1.550 1.00 93.50 124 ASP A N 1
ATOM 967 C CA . ASP A 1 124 ? 7.759 -1.713 -1.533 1.00 93.50 124 ASP A CA 1
ATOM 968 C C . ASP A 1 124 ? 8.569 -1.499 -2.819 1.00 93.50 124 ASP A C 1
ATOM 970 O O . ASP A 1 124 ? 9.487 -0.686 -2.845 1.00 93.50 124 ASP A O 1
ATOM 974 N N . ASN A 1 125 ? 8.267 -2.249 -3.877 1.00 93.12 125 ASN A N 1
ATOM 975 C CA . ASN A 1 125 ? 8.957 -2.165 -5.162 1.00 93.12 125 ASN A CA 1
ATOM 976 C C . ASN A 1 125 ? 7.978 -2.403 -6.318 1.00 93.12 125 ASN A C 1
ATOM 978 O O . ASN A 1 125 ? 8.175 -3.281 -7.162 1.00 93.12 125 ASN A O 1
ATOM 982 N N . THR A 1 126 ? 6.871 -1.663 -6.306 1.00 92.81 126 THR A N 1
ATOM 983 C CA . THR A 1 126 ? 5.809 -1.785 -7.308 1.00 92.81 126 THR A CA 1
ATOM 984 C C . THR A 1 126 ? 6.024 -0.768 -8.421 1.00 92.81 126 THR A C 1
ATOM 986 O O . THR A 1 126 ? 6.372 0.381 -8.160 1.00 92.81 126 THR A O 1
ATOM 989 N N . LEU A 1 127 ? 5.839 -1.158 -9.683 1.00 91.12 127 LEU A N 1
ATOM 990 C CA . LEU A 1 127 ? 5.749 -0.174 -10.762 1.00 91.12 127 LEU A CA 1
ATOM 991 C C . LEU A 1 127 ? 4.391 0.508 -10.688 1.00 91.12 127 LEU A C 1
ATOM 993 O O . LEU A 1 127 ? 3.374 -0.173 -10.759 1.00 91.12 127 LEU A O 1
ATOM 997 N N . CYS A 1 128 ? 4.392 1.832 -10.614 1.00 88.69 128 CYS A N 1
ATOM 998 C CA . CYS A 1 128 ? 3.189 2.653 -10.595 1.00 88.69 128 CYS A CA 1
ATOM 999 C C . CYS A 1 128 ? 3.249 3.734 -11.671 1.00 88.69 128 CYS A C 1
ATOM 1001 O O . CYS A 1 128 ? 4.331 4.171 -12.088 1.00 88.69 128 CYS A O 1
ATOM 1003 N N . ASP A 1 129 ? 2.075 4.140 -12.155 1.00 82.31 129 ASP A N 1
ATOM 1004 C CA . ASP A 1 129 ? 1.954 5.241 -13.102 1.00 82.31 129 ASP A CA 1
ATOM 1005 C C . ASP A 1 129 ? 1.703 6.547 -12.357 1.00 82.31 129 ASP A C 1
ATOM 1007 O O . ASP A 1 129 ? 0.970 6.603 -11.373 1.00 82.31 129 ASP A O 1
ATOM 1011 N N . ILE A 1 130 ? 2.357 7.601 -12.820 1.00 74.44 130 ILE A N 1
ATOM 1012 C CA . ILE A 1 130 ? 2.357 8.917 -12.177 1.00 74.44 130 ILE A CA 1
ATOM 1013 C C . ILE A 1 130 ? 2.205 10.040 -13.202 1.00 74.44 130 ILE A C 1
ATOM 1015 O O . ILE A 1 130 ? 2.549 11.194 -12.926 1.00 74.44 130 ILE A O 1
ATOM 1019 N N . SER A 1 131 ? 1.801 9.701 -14.427 1.00 68.25 131 SER A N 1
ATOM 1020 C CA . SER A 1 131 ? 1.502 10.680 -15.460 1.00 68.25 131 SER A CA 1
ATOM 1021 C C . SER A 1 131 ? 0.050 11.136 -15.382 1.00 68.25 131 SER A C 1
ATOM 1023 O O . SER A 1 131 ? -0.864 10.341 -15.567 1.00 68.25 131 SER A O 1
ATOM 1025 N N . ASP A 1 132 ? -0.150 12.449 -15.268 1.00 56.62 132 ASP A N 1
ATOM 1026 C CA . ASP A 1 132 ? -1.448 13.108 -15.500 1.00 56.62 132 ASP A CA 1
ATOM 1027 C C . ASP A 1 132 ? -1.809 13.187 -17.005 1.00 56.62 132 ASP A C 1
ATOM 1029 O O . ASP A 1 132 ? -2.767 13.844 -17.411 1.00 56.62 132 ASP A O 1
ATOM 1033 N N . THR A 1 133 ? -1.001 12.557 -17.863 1.00 56.69 133 THR A N 1
ATOM 1034 C CA . THR A 1 133 ? -1.073 12.587 -19.329 1.00 56.69 133 THR A CA 1
ATOM 1035 C C . THR A 1 133 ? -1.126 11.168 -19.889 1.00 56.69 133 THR A C 1
ATOM 1037 O O . THR A 1 133 ? -0.711 10.235 -19.218 1.00 56.69 133 THR A O 1
ATOM 1040 N N . ALA A 1 134 ? -1.531 10.998 -21.151 1.00 60.78 134 ALA A N 1
ATOM 1041 C CA . ALA A 1 134 ? -1.591 9.679 -21.797 1.00 60.78 134 ALA A CA 1
ATOM 1042 C C . ALA A 1 134 ? -0.229 8.951 -21.919 1.00 60.78 134 ALA A C 1
ATOM 1044 O O . ALA A 1 134 ? -0.196 7.737 -22.120 1.00 60.78 134 ALA A O 1
ATOM 1045 N N . GLU A 1 135 ? 0.895 9.669 -21.815 1.00 64.25 135 GLU A N 1
ATOM 1046 C CA . GLU A 1 135 ? 2.233 9.071 -21.790 1.00 64.25 135 GLU A CA 1
ATOM 1047 C C . GLU A 1 135 ? 2.570 8.513 -20.403 1.00 64.25 135 GLU A C 1
ATOM 1049 O O . GLU A 1 135 ? 3.024 9.256 -19.530 1.00 64.25 135 GLU A O 1
ATOM 1054 N N . LYS A 1 136 ? 2.416 7.193 -20.244 1.00 68.38 136 LYS A N 1
ATOM 1055 C CA . LYS A 1 136 ? 2.781 6.457 -19.028 1.00 68.38 136 LYS A CA 1
ATOM 1056 C C . LYS A 1 136 ? 4.253 6.665 -18.684 1.00 68.38 136 LYS A C 1
ATOM 1058 O O . LYS A 1 136 ? 5.139 6.289 -19.459 1.00 68.38 136 LYS A O 1
ATOM 1063 N N . ARG A 1 137 ? 4.532 7.246 -17.516 1.00 79.06 137 ARG A N 1
ATOM 1064 C CA . ARG A 1 137 ? 5.903 7.399 -16.998 1.00 79.06 137 ARG A CA 1
ATOM 1065 C C . ARG A 1 137 ? 6.028 6.572 -15.730 1.00 79.06 137 ARG A C 1
ATOM 1067 O O . ARG A 1 137 ? 5.486 6.993 -14.711 1.00 79.06 137 ARG A O 1
ATOM 1074 N N . PRO A 1 138 ? 6.744 5.437 -15.762 1.00 86.50 138 PRO A N 1
ATOM 1075 C CA . PRO A 1 138 ? 6.808 4.568 -14.605 1.00 86.50 138 PRO A CA 1
ATOM 1076 C C . PRO A 1 138 ? 7.561 5.250 -13.465 1.00 86.50 138 PRO A C 1
ATOM 1078 O O . PRO A 1 138 ? 8.479 6.049 -13.680 1.00 86.50 138 PRO A O 1
ATOM 1081 N N . ALA A 1 139 ? 7.182 4.885 -12.254 1.00 91.56 139 ALA A N 1
ATOM 1082 C CA . ALA A 1 139 ? 7.899 5.126 -11.016 1.00 91.56 139 ALA A CA 1
ATOM 1083 C C . ALA A 1 139 ? 7.893 3.850 -10.177 1.00 91.56 139 ALA A C 1
ATOM 1085 O O . ALA A 1 139 ? 7.179 2.899 -10.495 1.00 91.56 139 ALA A O 1
ATOM 1086 N N . ILE A 1 140 ? 8.708 3.837 -9.126 1.00 93.81 140 ILE A N 1
ATOM 1087 C CA . ILE A 1 140 ? 8.599 2.824 -8.084 1.00 93.81 140 ILE A CA 1
ATOM 1088 C C . ILE A 1 140 ? 7.767 3.392 -6.945 1.00 93.81 140 ILE A C 1
ATOM 1090 O O . ILE A 1 140 ? 8.079 4.470 -6.417 1.00 93.81 140 ILE A O 1
ATOM 1094 N N . CYS A 1 141 ? 6.736 2.649 -6.568 1.00 94.50 141 CYS A N 1
ATOM 1095 C CA . CYS A 1 141 ? 5.864 2.945 -5.456 1.00 94.50 141 CYS A CA 1
ATOM 1096 C C . CYS A 1 141 ? 6.035 1.953 -4.308 1.00 94.50 141 CYS A C 1
ATOM 1098 O O . CYS A 1 141 ? 6.504 0.822 -4.451 1.00 94.50 141 CYS A O 1
ATOM 1100 N N . TYR A 1 142 ? 5.652 2.464 -3.151 1.00 96.81 142 TYR A N 1
ATOM 1101 C CA . TYR A 1 142 ? 5.362 1.725 -1.947 1.00 96.81 142 TYR A CA 1
ATOM 1102 C C . TYR A 1 142 ? 3.852 1.629 -1.808 1.00 96.81 142 TYR A C 1
ATOM 1104 O O . TYR A 1 142 ? 3.179 2.653 -1.915 1.00 96.81 142 TYR A O 1
ATOM 1112 N N . GLU A 1 143 ? 3.350 0.436 -1.527 1.00 97.12 143 GLU A N 1
ATOM 1113 C CA . GLU A 1 143 ? 1.933 0.156 -1.333 1.00 97.12 143 GLU A CA 1
ATOM 1114 C C . GLU A 1 143 ? 1.771 -0.755 -0.121 1.00 97.12 143 GLU A C 1
ATOM 1116 O O . GLU A 1 143 ? 2.433 -1.790 -0.016 1.00 97.12 143 GLU A O 1
ATOM 1121 N N . ALA A 1 144 ? 0.897 -0.388 0.810 1.00 97.81 144 ALA A N 1
ATOM 1122 C CA . ALA A 1 144 ? 0.630 -1.208 1.980 1.00 97.81 144 ALA A CA 1
ATOM 1123 C C . ALA A 1 144 ? -0.836 -1.187 2.399 1.00 97.81 144 ALA A C 1
ATOM 1125 O O . ALA A 1 144 ? -1.479 -0.137 2.417 1.00 97.81 144 ALA A O 1
ATOM 1126 N N . ALA A 1 145 ? -1.329 -2.350 2.823 1.00 96.50 145 ALA A N 1
ATOM 1127 C CA . ALA A 1 145 ? -2.603 -2.487 3.516 1.00 96.50 145 ALA A CA 1
ATOM 1128 C C . ALA A 1 145 ? -2.366 -2.790 4.998 1.00 96.50 145 ALA A C 1
ATOM 1130 O O . ALA A 1 145 ? -1.612 -3.697 5.354 1.00 96.50 145 ALA A O 1
ATOM 1131 N N . LEU A 1 146 ? -3.012 -2.024 5.869 1.00 94.69 146 LEU A N 1
ATOM 1132 C CA . LEU A 1 146 ? -2.849 -2.066 7.316 1.00 94.69 146 LEU A CA 1
ATOM 1133 C C . LEU A 1 146 ? -4.166 -2.516 7.949 1.00 94.69 146 LEU A C 1
ATOM 1135 O O . LEU A 1 146 ? -5.216 -1.890 7.766 1.00 94.69 146 LEU A O 1
ATOM 1139 N N . ILE A 1 147 ? -4.092 -3.572 8.754 1.00 91.56 147 ILE A N 1
ATOM 1140 C CA . ILE A 1 147 ? -5.195 -4.050 9.594 1.00 91.56 147 ILE A CA 1
ATOM 1141 C C . ILE A 1 147 ? -4.779 -4.020 11.061 1.00 91.56 147 ILE A C 1
ATOM 1143 O O . ILE A 1 147 ? -3.607 -4.206 11.380 1.00 91.56 147 ILE A O 1
ATOM 1147 N N . SER A 1 148 ? -5.726 -3.801 11.973 1.00 88.00 148 SER A N 1
ATOM 1148 C CA . SER A 1 148 ? -5.416 -3.780 13.408 1.00 88.00 148 SER A CA 1
ATOM 1149 C C . SER A 1 148 ? -4.811 -5.111 13.873 1.00 88.00 148 SER A C 1
ATOM 1151 O O . SER A 1 148 ? -5.392 -6.174 13.647 1.00 88.00 148 SER A O 1
ATOM 1153 N N . SER A 1 149 ? -3.684 -5.058 14.591 1.00 85.50 149 SER A N 1
ATOM 1154 C CA . SER A 1 149 ? -3.055 -6.253 15.178 1.00 85.50 149 SER A CA 1
ATOM 1155 C C . SER A 1 149 ? -3.864 -6.836 16.341 1.00 85.50 149 SER A C 1
ATOM 1157 O O . SER A 1 149 ? -3.833 -8.038 16.590 1.00 85.50 149 SER A O 1
ATOM 1159 N N . LYS A 1 150 ? -4.650 -6.000 17.033 1.00 79.19 150 LYS A N 1
ATOM 1160 C CA . LYS A 1 150 ? -5.432 -6.391 18.220 1.00 79.19 150 LYS A CA 1
ATOM 1161 C C . LYS A 1 150 ? -6.749 -7.094 17.882 1.00 79.19 150 LYS A C 1
ATOM 1163 O O . LYS A 1 150 ? -7.279 -7.814 18.726 1.00 79.19 150 LYS A O 1
ATOM 1168 N N . LYS A 1 151 ? -7.324 -6.847 16.700 1.00 68.50 151 LYS A N 1
ATOM 1169 C CA . LYS A 1 151 ? -8.548 -7.500 16.205 1.00 68.50 151 LYS A CA 1
ATOM 1170 C C . LYS A 1 151 ? -8.495 -7.576 14.679 1.00 68.50 151 LYS A C 1
ATOM 1172 O O . LYS A 1 151 ? -8.577 -6.545 14.014 1.00 68.50 151 LYS A O 1
ATOM 1177 N N . SER A 1 152 ? -8.388 -8.787 14.133 1.00 61.53 152 SER A N 1
ATOM 1178 C CA . SER A 1 152 ? -8.474 -8.987 12.687 1.00 61.53 152 SER A CA 1
ATOM 1179 C C . SER A 1 152 ? -9.874 -8.617 12.182 1.00 61.53 152 SER A C 1
ATOM 1181 O O . SER A 1 152 ? -10.875 -8.844 12.863 1.00 61.53 152 SER A O 1
ATOM 1183 N N . ASN A 1 153 ? -9.942 -8.019 10.991 1.00 62.56 153 ASN A N 1
ATOM 1184 C CA . ASN A 1 153 ? -11.180 -7.673 10.279 1.00 62.56 153 ASN A CA 1
ATOM 1185 C C . ASN A 1 153 ? -12.144 -6.703 10.985 1.00 62.56 153 ASN A C 1
ATOM 1187 O O . ASN A 1 153 ? -13.298 -6.589 10.573 1.00 62.56 153 ASN A O 1
ATOM 1191 N N . THR A 1 154 ? -11.705 -5.975 12.013 1.00 70.94 154 THR A N 1
ATOM 1192 C CA . THR A 1 154 ? -12.471 -4.824 12.505 1.00 70.94 154 THR A CA 1
ATOM 1193 C C . THR A 1 154 ? -11.999 -3.549 11.822 1.00 70.94 154 THR A C 1
ATOM 1195 O O . THR A 1 154 ? -10.783 -3.357 11.744 1.00 70.94 154 THR A O 1
ATOM 1198 N N . PRO A 1 155 ? -12.916 -2.656 11.414 1.00 75.88 155 PRO A N 1
ATOM 1199 C CA . PRO A 1 155 ? -12.542 -1.325 10.970 1.00 75.88 155 PRO A CA 1
ATOM 1200 C C . PRO A 1 155 ? -11.678 -0.597 12.008 1.00 75.88 155 PRO A C 1
ATOM 1202 O O . PRO A 1 155 ? -11.823 -0.851 13.212 1.00 75.88 155 PRO A O 1
ATOM 1205 N N . PRO A 1 156 ? -10.809 0.327 11.575 1.00 83.38 156 PRO A N 1
ATOM 1206 C CA . PRO A 1 156 ? -10.543 0.730 10.188 1.00 83.38 156 PRO A CA 1
ATOM 1207 C C . PRO A 1 156 ? -9.715 -0.286 9.387 1.00 83.38 156 PRO A C 1
ATOM 1209 O O . PRO A 1 156 ? -8.929 -1.043 9.957 1.00 83.38 156 PRO A O 1
ATOM 1212 N N . VAL A 1 157 ? -9.806 -0.220 8.058 1.00 90.31 157 VAL A N 1
ATOM 1213 C CA . VAL A 1 157 ? -8.685 -0.615 7.186 1.00 90.31 157 VAL A CA 1
ATOM 1214 C C . VAL A 1 157 ? -8.005 0.649 6.673 1.00 90.31 157 VAL A C 1
ATOM 1216 O O . VAL A 1 157 ? -8.669 1.650 6.382 1.00 90.31 157 VAL A O 1
ATOM 1219 N N . ILE A 1 158 ? -6.677 0.631 6.636 1.00 93.69 158 ILE A N 1
ATOM 1220 C CA . ILE A 1 158 ? -5.864 1.774 6.224 1.00 93.69 158 ILE A CA 1
ATOM 1221 C C . ILE A 1 158 ? -4.982 1.331 5.060 1.00 93.69 158 ILE A C 1
ATOM 1223 O O . ILE A 1 158 ? -4.383 0.261 5.116 1.00 93.69 158 ILE A O 1
ATOM 1227 N N . PHE A 1 159 ? -4.884 2.157 4.028 1.00 95.44 159 PHE A N 1
ATOM 1228 C CA . PHE A 1 159 ? -3.965 1.955 2.913 1.00 95.44 159 PHE A CA 1
ATOM 1229 C C . PHE A 1 159 ? -2.938 3.075 2.894 1.00 95.44 159 PHE A C 1
ATOM 1231 O O . PHE A 1 159 ? -3.275 4.232 3.160 1.00 95.44 159 PHE A O 1
ATOM 1238 N N . VAL A 1 160 ? -1.690 2.726 2.609 1.00 96.69 160 VAL A N 1
ATOM 1239 C CA . VAL A 1 160 ? -0.581 3.673 2.516 1.00 96.69 160 VAL A CA 1
ATOM 1240 C C . VAL A 1 160 ? 0.077 3.513 1.162 1.00 96.69 160 VAL A C 1
ATOM 1242 O O . VAL A 1 160 ? 0.546 2.425 0.843 1.00 96.69 1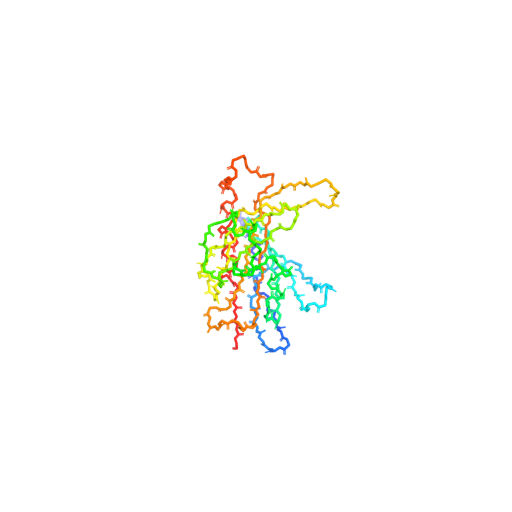60 VAL A O 1
ATOM 1245 N N . SER A 1 161 ? 0.144 4.603 0.405 1.00 95.62 161 SER A N 1
ATOM 1246 C CA . SER A 1 161 ? 0.819 4.647 -0.887 1.00 95.62 161 SER A CA 1
ATOM 1247 C C . SER A 1 161 ? 1.830 5.787 -0.942 1.00 95.62 161 SER A C 1
ATOM 1249 O O . SER A 1 161 ? 1.653 6.840 -0.319 1.00 95.62 161 SER A O 1
ATOM 1251 N N . ALA A 1 162 ? 2.935 5.584 -1.654 1.00 95.44 162 ALA A N 1
ATOM 1252 C CA . ALA A 1 162 ? 3.946 6.620 -1.843 1.00 95.44 162 ALA A CA 1
ATOM 1253 C C . ALA A 1 162 ? 4.807 6.366 -3.078 1.00 95.44 162 ALA A C 1
ATOM 1255 O O . ALA A 1 162 ? 5.246 5.247 -3.321 1.00 95.44 162 ALA A O 1
ATOM 1256 N N . ILE A 1 163 ? 5.174 7.433 -3.791 1.00 94.56 163 ILE A N 1
ATOM 1257 C CA . ILE A 1 163 ? 6.208 7.365 -4.831 1.00 94.56 163 ILE A CA 1
ATOM 1258 C C . ILE A 1 163 ? 7.583 7.401 -4.159 1.00 94.56 163 ILE A C 1
ATOM 1260 O O . ILE A 1 163 ? 8.053 8.447 -3.679 1.00 94.56 163 ILE A O 1
ATOM 1264 N N . ILE A 1 164 ? 8.278 6.268 -4.159 1.00 95.00 164 ILE A N 1
ATOM 1265 C CA . ILE A 1 164 ? 9.599 6.164 -3.540 1.00 95.00 164 ILE A CA 1
ATOM 1266 C C . ILE A 1 164 ? 10.725 6.457 -4.532 1.00 95.00 164 ILE A C 1
ATOM 1268 O O . ILE A 1 164 ? 11.729 7.067 -4.152 1.00 95.00 164 ILE A O 1
ATOM 1272 N N . GLU A 1 165 ? 10.534 6.195 -5.822 1.00 93.56 165 GLU A N 1
ATOM 1273 C CA . GLU A 1 165 ? 11.563 6.461 -6.829 1.00 93.56 165 GLU A CA 1
ATOM 1274 C C . GLU A 1 165 ? 10.994 6.914 -8.174 1.00 93.56 165 GLU A C 1
ATOM 1276 O O . GLU A 1 165 ? 10.045 6.335 -8.690 1.00 93.56 165 GLU A O 1
ATOM 1281 N N . LYS A 1 166 ? 11.598 7.954 -8.762 1.00 90.50 166 LYS A N 1
ATOM 1282 C CA . LYS A 1 166 ? 11.255 8.463 -10.094 1.00 90.50 166 LYS A CA 1
ATOM 1283 C C . LYS A 1 166 ? 12.498 9.084 -10.753 1.00 90.50 166 LYS A C 1
ATOM 1285 O O . LYS A 1 166 ? 13.033 10.040 -10.186 1.00 90.50 166 LYS A O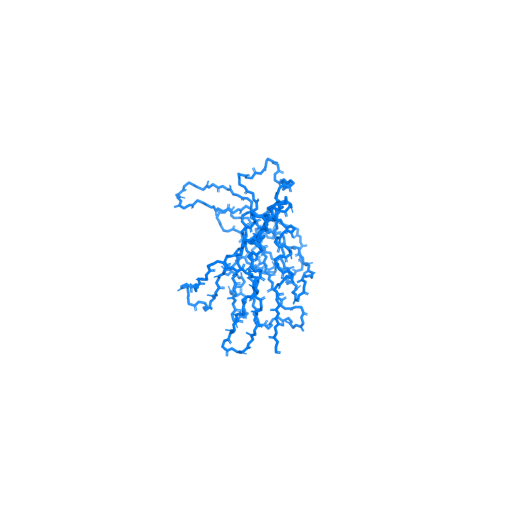 1
ATOM 1290 N N . PRO A 1 167 ? 12.910 8.638 -11.955 1.00 87.88 167 PRO A N 1
ATOM 1291 C CA . PRO A 1 167 ? 12.465 7.412 -12.633 1.00 87.88 167 PRO A CA 1
ATOM 1292 C C . PRO A 1 167 ? 12.956 6.147 -11.894 1.00 87.88 167 PRO A C 1
ATOM 1294 O O . PRO A 1 167 ? 13.847 6.271 -11.056 1.00 87.88 167 PRO A O 1
ATOM 1297 N N . PRO A 1 168 ? 12.422 4.951 -12.205 1.00 87.38 168 PRO A N 1
ATOM 1298 C CA . PRO A 1 168 ? 12.905 3.689 -11.655 1.00 87.38 168 PRO A CA 1
ATOM 1299 C C . PRO A 1 168 ? 14.400 3.482 -11.888 1.00 87.38 168 PRO A C 1
ATOM 1301 O O . PRO A 1 168 ? 14.903 3.744 -12.988 1.00 87.38 168 PRO A O 1
ATOM 1304 N N . ALA A 1 169 ? 15.107 2.972 -10.881 1.00 85.06 169 ALA A N 1
ATOM 1305 C CA . ALA A 1 169 ? 16.495 2.572 -11.048 1.00 85.06 169 ALA A CA 1
ATOM 1306 C C . ALA A 1 169 ? 16.630 1.378 -12.023 1.00 85.06 169 ALA A C 1
ATOM 1308 O O . ALA A 1 169 ? 15.782 0.477 -12.054 1.00 85.06 169 ALA A O 1
ATOM 1309 N N . PRO A 1 170 ? 17.714 1.322 -12.821 1.00 78.88 170 PRO A N 1
ATOM 1310 C CA . PRO A 1 170 ? 17.980 0.186 -13.696 1.00 78.88 170 PRO A CA 1
ATOM 1311 C C . PRO A 1 170 ? 18.072 -1.137 -12.924 1.00 78.88 170 PRO A C 1
ATOM 1313 O O . PRO A 1 170 ? 18.670 -1.210 -11.852 1.00 78.88 170 PRO A O 1
ATOM 1316 N N . GLY A 1 171 ? 17.530 -2.210 -13.505 1.00 78.38 171 GLY A N 1
ATOM 1317 C CA . GLY A 1 171 ? 17.644 -3.561 -12.945 1.00 78.38 171 GLY A CA 1
ATOM 1318 C C . GLY A 1 171 ? 16.642 -3.898 -11.837 1.00 78.38 171 GLY A C 1
ATOM 1319 O O . GLY A 1 171 ? 16.793 -4.939 -11.202 1.00 78.38 171 GLY A O 1
ATOM 1320 N N . GLY A 1 172 ? 15.631 -3.052 -11.603 1.00 75.88 172 GLY A N 1
ATOM 1321 C CA . GLY A 1 172 ? 14.490 -3.366 -10.732 1.00 75.88 172 GLY A CA 1
ATOM 1322 C C . GLY A 1 172 ? 14.819 -3.440 -9.239 1.00 75.88 172 GLY A C 1
ATOM 1323 O O . GLY A 1 172 ? 14.022 -3.963 -8.466 1.00 75.88 172 GLY A O 1
ATOM 1324 N N . ARG A 1 173 ? 15.992 -2.950 -8.824 1.00 85.50 173 ARG A N 1
ATOM 1325 C CA . ARG A 1 173 ? 16.380 -2.835 -7.414 1.00 85.50 173 ARG A CA 1
ATOM 1326 C C . ARG A 1 173 ? 16.131 -1.419 -6.923 1.00 85.50 173 ARG A C 1
ATOM 1328 O O . ARG A 1 173 ? 16.447 -0.470 -7.631 1.00 85.50 173 ARG A O 1
ATOM 1335 N N . LEU A 1 174 ? 15.660 -1.294 -5.686 1.00 90.25 174 LEU A N 1
ATOM 1336 C CA . LEU A 1 174 ? 15.541 -0.005 -5.013 1.00 90.25 174 LEU A CA 1
ATOM 1337 C C . LEU A 1 174 ? 16.920 0.644 -4.849 1.00 90.25 174 LEU A C 1
ATOM 1339 O O . LEU A 1 174 ? 17.861 -0.001 -4.380 1.00 90.25 174 LEU A O 1
ATOM 1343 N N . SER A 1 175 ? 17.044 1.930 -5.185 1.00 92.75 175 SER A N 1
ATOM 1344 C CA . SER A 1 175 ? 18.224 2.701 -4.785 1.00 92.75 175 SER A CA 1
ATOM 1345 C C . SER A 1 175 ? 18.280 2.908 -3.270 1.00 92.75 175 SER A C 1
ATOM 1347 O O . SER A 1 175 ? 17.275 2.814 -2.563 1.00 92.75 175 SER A O 1
ATOM 1349 N N . GLU A 1 176 ? 19.452 3.302 -2.765 1.00 93.38 176 GLU A N 1
ATOM 1350 C CA . GLU A 1 176 ? 19.628 3.734 -1.370 1.00 93.38 176 GLU A CA 1
ATOM 1351 C C . GLU A 1 176 ? 18.632 4.828 -0.960 1.00 93.38 176 GLU A C 1
ATOM 1353 O O . GLU A 1 176 ? 18.108 4.823 0.155 1.00 93.38 176 GLU A O 1
ATOM 1358 N N . LYS A 1 177 ? 18.307 5.746 -1.881 1.00 93.25 177 LYS A N 1
ATOM 1359 C CA . LYS A 1 177 ? 17.318 6.797 -1.627 1.00 93.25 177 LYS A CA 1
ATOM 1360 C C . LYS A 1 177 ? 15.914 6.212 -1.471 1.00 93.25 177 LYS A C 1
ATOM 1362 O O . LYS A 1 177 ? 15.200 6.610 -0.552 1.00 93.25 177 LYS A O 1
ATOM 1367 N N . ALA A 1 178 ? 15.525 5.276 -2.336 1.00 94.88 178 ALA A N 1
ATOM 1368 C CA . ALA A 1 178 ? 14.229 4.609 -2.258 1.00 94.88 178 ALA A CA 1
ATOM 1369 C C . ALA A 1 178 ? 14.102 3.785 -0.965 1.00 94.88 178 ALA A C 1
ATOM 1371 O O . ALA A 1 178 ? 13.127 3.950 -0.235 1.00 94.88 178 ALA A O 1
ATOM 1372 N N . MET A 1 179 ? 15.132 3.011 -0.602 1.00 95.88 179 MET A N 1
ATOM 1373 C CA . MET A 1 179 ? 15.181 2.285 0.676 1.00 95.88 179 MET A CA 1
ATOM 1374 C C . MET A 1 179 ? 15.086 3.226 1.886 1.00 95.88 179 MET A C 1
ATOM 1376 O O . MET A 1 179 ? 14.406 2.921 2.867 1.00 95.88 179 MET A O 1
ATOM 1380 N N . GLY A 1 180 ? 15.733 4.394 1.822 1.00 96.88 180 GLY A N 1
ATOM 1381 C CA . GLY A 1 180 ? 15.604 5.438 2.838 1.00 96.88 180 GLY A CA 1
ATOM 1382 C C . GLY A 1 180 ? 14.159 5.909 3.016 1.00 96.88 180 GLY A C 1
ATOM 1383 O O . GLY A 1 180 ? 13.690 6.016 4.148 1.00 96.88 180 GLY A O 1
ATOM 1384 N N . LYS A 1 181 ? 13.425 6.120 1.917 1.00 97.25 181 LYS A N 1
ATOM 1385 C CA . LYS A 1 181 ? 12.004 6.493 1.970 1.00 97.25 181 LYS A CA 1
ATOM 1386 C C . LYS A 1 181 ? 11.120 5.390 2.542 1.00 97.25 181 LYS A C 1
ATOM 1388 O O . LYS A 1 181 ? 10.262 5.707 3.357 1.00 97.25 181 LYS A O 1
ATOM 1393 N N . VAL A 1 182 ? 11.353 4.120 2.195 1.00 96.88 182 VAL A N 1
ATOM 1394 C CA . VAL A 1 182 ? 10.625 2.976 2.788 1.00 96.88 182 VAL A CA 1
ATOM 1395 C C . VAL A 1 182 ? 10.752 2.990 4.314 1.00 96.88 182 VAL A C 1
ATOM 1397 O O . VAL A 1 182 ? 9.754 2.927 5.026 1.00 96.88 182 VAL A O 1
ATOM 1400 N N . ARG A 1 183 ? 11.964 3.209 4.846 1.00 97.19 183 ARG A N 1
ATOM 1401 C CA . ARG A 1 183 ? 12.174 3.340 6.301 1.00 97.19 183 ARG A CA 1
ATOM 1402 C C . ARG A 1 183 ? 11.384 4.504 6.904 1.00 97.19 183 ARG A C 1
ATOM 1404 O O . ARG A 1 183 ? 10.812 4.360 7.981 1.00 97.19 183 ARG A O 1
ATOM 1411 N N . VAL A 1 184 ? 11.342 5.652 6.225 1.00 97.06 184 VAL A N 1
ATOM 1412 C CA . VAL A 1 184 ? 10.556 6.812 6.679 1.00 97.06 184 VAL A CA 1
ATOM 1413 C C . VAL A 1 184 ? 9.057 6.505 6.671 1.00 97.06 184 VAL A C 1
ATOM 1415 O O . VAL A 1 184 ? 8.375 6.867 7.629 1.00 97.06 184 VAL A O 1
ATOM 1418 N N . ILE A 1 185 ? 8.551 5.812 5.648 1.00 97.44 185 ILE A N 1
ATOM 1419 C CA . ILE A 1 185 ? 7.148 5.379 5.562 1.00 97.44 185 ILE A CA 1
ATOM 1420 C C . ILE A 1 185 ? 6.809 4.432 6.714 1.00 97.44 185 ILE A C 1
ATOM 1422 O O . ILE A 1 185 ? 5.806 4.643 7.392 1.00 97.44 185 ILE A O 1
ATOM 1426 N N . ASN A 1 186 ? 7.676 3.473 7.035 1.00 96.75 186 ASN A N 1
ATOM 1427 C CA . ASN A 1 186 ? 7.435 2.546 8.145 1.00 96.75 186 ASN A CA 1
ATOM 1428 C C . ASN A 1 186 ? 7.411 3.279 9.499 1.00 96.75 186 ASN A C 1
ATOM 1430 O O . ASN A 1 186 ? 6.589 2.970 10.363 1.00 96.75 186 ASN A O 1
ATOM 1434 N N . GLU A 1 187 ? 8.216 4.332 9.667 1.00 95.94 187 GLU A N 1
ATOM 1435 C CA . GLU A 1 187 ? 8.140 5.221 10.835 1.00 95.94 187 GLU A CA 1
ATOM 1436 C C . GLU A 1 187 ? 6.884 6.115 10.846 1.00 95.94 187 GLU A C 1
ATOM 1438 O O . GLU A 1 187 ? 6.388 6.456 11.923 1.00 95.94 187 GLU A O 1
ATOM 1443 N N . ILE A 1 188 ? 6.343 6.497 9.683 1.00 95.06 188 ILE A N 1
ATOM 1444 C CA . ILE A 1 188 ? 5.022 7.142 9.570 1.00 95.06 188 ILE A CA 1
ATOM 1445 C C . ILE A 1 188 ? 3.940 6.154 10.023 1.00 95.06 188 ILE A C 1
ATOM 1447 O O . ILE A 1 188 ? 3.172 6.489 10.925 1.00 95.06 188 ILE A O 1
ATOM 1451 N N . ILE A 1 189 ? 3.918 4.932 9.483 1.00 95.44 189 ILE A N 1
ATOM 1452 C CA . ILE A 1 189 ? 2.951 3.878 9.832 1.00 95.44 189 ILE A CA 1
ATOM 1453 C C . ILE A 1 189 ? 2.972 3.595 11.335 1.00 95.44 189 ILE A C 1
ATOM 1455 O O . ILE A 1 189 ? 1.937 3.630 11.997 1.00 95.44 189 ILE A O 1
ATOM 1459 N N . LYS A 1 190 ? 4.162 3.404 11.909 1.00 94.94 190 LYS A N 1
ATOM 1460 C CA . LYS A 1 190 ? 4.356 3.138 13.342 1.00 94.94 190 LYS A CA 1
ATOM 1461 C C . LYS A 1 190 ? 3.810 4.242 14.253 1.00 94.94 190 LYS A C 1
ATOM 1463 O O . LYS A 1 190 ? 3.447 3.970 15.405 1.00 94.94 190 LYS A O 1
ATOM 1468 N N . SER A 1 191 ? 3.782 5.481 13.760 1.00 92.81 191 SER A N 1
ATOM 1469 C CA . SER A 1 191 ? 3.263 6.639 14.493 1.00 92.81 191 SER A CA 1
ATOM 1470 C C . SER A 1 191 ? 1.735 6.726 14.508 1.00 92.81 191 SER A C 1
ATOM 1472 O O . SER A 1 191 ? 1.191 7.415 15.368 1.00 92.81 191 SER A O 1
ATOM 1474 N N . ILE A 1 192 ? 1.045 6.001 13.621 1.00 92.19 192 ILE A N 1
ATOM 1475 C CA . ILE A 1 192 ? -0.417 5.909 13.622 1.00 92.19 192 ILE A CA 1
ATOM 1476 C C . ILE A 1 192 ? -0.852 5.107 14.854 1.00 92.19 192 ILE A C 1
ATOM 1478 O O . ILE A 1 192 ? -0.270 4.059 15.149 1.00 92.19 192 ILE A O 1
ATOM 1482 N N . LYS A 1 193 ? -1.870 5.588 15.577 1.00 89.88 193 LYS A N 1
ATOM 1483 C CA . LYS A 1 193 ? -2.455 4.893 16.741 1.00 89.88 193 LYS A CA 1
ATOM 1484 C C . LYS A 1 193 ? -3.958 4.737 16.603 1.00 89.88 193 LYS A C 1
ATOM 1486 O O . LYS A 1 193 ? -4.617 5.607 16.041 1.00 89.88 193 LYS A O 1
ATOM 1491 N N . ILE A 1 194 ? -4.487 3.649 17.158 1.00 85.44 194 ILE A N 1
ATOM 1492 C CA . ILE A 1 194 ? -5.928 3.423 17.307 1.00 85.44 194 ILE A CA 1
ATOM 1493 C C . ILE A 1 194 ? -6.268 3.490 18.795 1.00 85.44 194 ILE A C 1
ATOM 1495 O O . ILE A 1 194 ? -5.858 2.611 19.558 1.00 85.44 194 ILE A O 1
ATOM 1499 N N . ASP A 1 195 ? -7.066 4.485 19.168 1.00 79.19 195 ASP A N 1
ATOM 1500 C CA . ASP A 1 195 ? -7.708 4.566 20.475 1.00 79.19 195 ASP A CA 1
ATOM 1501 C C . ASP A 1 195 ? -9.127 4.000 20.366 1.00 79.19 195 ASP A C 1
ATOM 1503 O O . ASP A 1 195 ? -9.880 4.330 19.442 1.00 79.19 195 ASP A O 1
ATOM 1507 N N . LYS A 1 196 ? -9.474 3.129 21.313 1.00 60.75 196 LYS A N 1
ATOM 1508 C CA . LYS A 1 196 ? -10.831 2.614 21.507 1.00 60.75 196 LYS A CA 1
ATOM 1509 C C . LYS A 1 196 ? -11.431 3.229 22.755 1.00 60.75 196 LYS A C 1
ATOM 1511 O O . LYS A 1 196 ? -10.685 3.317 23.755 1.00 60.75 196 LYS A O 1
#

Sequence (196 aa):
MSLIATVLLGFASPLYAKNFTFDNETKIHLPAYENKRANPDGSGSVCVDVNRLETIATICLYDKTSDKIFQDNGFIKYGELPSEGKNRISSLPDDALVYVEGSYGGFYETRKEEIGDFIVYEADNTLCDISDTAEKRPAICYEAALISSKKSNTPPVIFVSAIIEKPPAPGGRLSEKAMGKVRVINEIIKSIKIDK

Secondary structure (DSSP, 8-state):
-----------------EEEE-TT--EEEEPP-SEEEE-TTSS--EEEEEEETTEEEEEEEESS--HHHHHHTTEEEGGGS-HHHHTTS----TT-EEEEETTTTEEEEPEEEEETTEEEEEEEEEEEE--SSSS--EEEEEEEEEEESSSTTPSPEEEEEEEEESSPPGGGPPPHHHHHHHHHHHHHHHH-EEE-

pLDDT: mean 83.2, std 16.41, range [32.88, 97.81]

Foldseek 3Di:
DDDPPPPPPPPPPDQAFDWDADPVRKIKTATDFDDWDQDPPPQRKIWTWDDDPNWTKIKIKGQADDQVVCVVQQKHFLLPDDPVLPVQDDDDPRRAIWGAADVVRDIFGFDFDDAAQWTKGKGLQDWDFDDPDPDGQTFGKIKIWTDGPVDGRHDMIMIMMTGLGPPDDPPSDDDPSSVVNVVVVSVSVNSMDIDD

Radius of gyration: 18.98 Å; chains: 1; bounding box: 48×66×49 Å